Protein AF-A0A364LHJ1-F1 (afdb_monomer_lite)

pLDDT: mean 81.21, std 16.7, range [29.69, 98.19]

Foldseek 3Di:
DDDQDCQLVVVVVVQVVQLVFAEEEEEDPLLCCLQFPDDPCLLVLLLVVVCVLPDDPPPPDDDPDDVVNVVVVVVPDDPQWDQDPPPRDTDGNPVSSSVVSNVLCVVQVVLSVLSCLQRQEHLADDPDRLSQLVCCSGHLNYAYEYAGQHCVNVVRRDRHHYQHQQYHDYSVLNVVSVVCSSVSSVDDPCVPRPVRGHDDAADDPVPRCPDPSLVVVLVCLVPDAGQEYEYEADQLCDPDLPDHRVVSVLVSVLVSVVVHQHAYEYHELCRVNSVSSSCVSPVDHNYHYRNASSVLSSLLLVVLVVPDPDPDPDQDPVSSVSSSVSSVVCVVVVVNCSVVCPVVVVVVVPPPPD

Structure (mmCIF, N/CA/C/O backbone):
data_AF-A0A364LHJ1-F1
#
_entry.id   AF-A0A364LHJ1-F1
#
loop_
_atom_site.group_PDB
_atom_site.id
_atom_site.type_symbol
_atom_site.label_atom_id
_atom_site.label_alt_id
_atom_site.label_comp_id
_atom_site.label_asym_id
_atom_site.label_entity_id
_atom_site.label_seq_id
_atom_site.pdbx_PDB_ins_code
_atom_site.Cartn_x
_atom_site.Cartn_y
_atom_site.Cartn_z
_atom_site.occupancy
_atom_site.B_iso_or_equiv
_atom_site.auth_seq_id
_atom_site.auth_comp_id
_atom_site.auth_asym_id
_atom_site.auth_atom_id
_atom_site.pdbx_PDB_model_num
ATOM 1 N N . MET A 1 1 ? 2.253 29.138 19.121 1.00 29.69 1 MET A N 1
ATOM 2 C CA . MET A 1 1 ? 1.115 28.440 19.758 1.00 29.69 1 MET A CA 1
ATOM 3 C C . MET A 1 1 ? 0.602 27.429 18.737 1.00 29.69 1 MET A C 1
ATOM 5 O O . MET A 1 1 ? -0.047 27.832 17.780 1.00 29.69 1 MET A O 1
ATOM 9 N N . PHE A 1 2 ? 1.031 26.167 18.821 1.00 32.25 2 PHE A N 1
ATOM 10 C CA . PHE A 1 2 ? 0.670 25.143 17.834 1.00 32.25 2 PHE A CA 1
ATOM 11 C C . PHE A 1 2 ? -0.787 24.725 18.064 1.00 32.25 2 PHE A C 1
ATOM 13 O O . PHE A 1 2 ? -1.145 24.317 19.166 1.00 32.25 2 PHE A O 1
ATOM 20 N N . LYS A 1 3 ? -1.647 24.883 17.051 1.00 37.28 3 LYS A N 1
ATOM 21 C CA . LYS A 1 3 ? -2.983 24.278 17.059 1.00 37.28 3 LYS A CA 1
ATOM 22 C C . LYS A 1 3 ? -2.779 22.767 16.972 1.00 37.28 3 LYS A C 1
ATOM 24 O O . LYS A 1 3 ? -2.449 22.272 15.901 1.00 37.28 3 LYS A O 1
ATOM 29 N N . CYS A 1 4 ? -2.955 22.057 18.083 1.00 46.56 4 CYS A N 1
ATOM 30 C CA . CYS A 1 4 ? -2.969 20.598 18.081 1.00 46.56 4 CYS A CA 1
ATOM 31 C C . CYS A 1 4 ? -4.030 20.115 17.084 1.00 46.56 4 CYS A C 1
ATOM 33 O O . CYS A 1 4 ? -5.199 20.492 17.212 1.00 46.56 4 CYS A O 1
ATOM 35 N N . SER A 1 5 ? -3.656 19.284 16.108 1.00 60.31 5 SER A N 1
ATOM 36 C CA . SER A 1 5 ? -4.672 18.578 15.327 1.00 60.31 5 SER A CA 1
ATOM 37 C C . SER A 1 5 ? -5.366 17.575 16.256 1.00 60.31 5 SER A C 1
ATOM 39 O O . SER A 1 5 ? -4.725 16.768 16.930 1.00 60.31 5 SER A O 1
ATOM 41 N N . LEU A 1 6 ? -6.691 17.674 16.379 1.00 76.38 6 LEU A N 1
ATOM 42 C CA . LEU A 1 6 ? -7.472 16.744 17.203 1.00 76.38 6 LEU A CA 1
ATOM 43 C C . LEU A 1 6 ? -7.593 15.369 16.529 1.00 76.38 6 LEU A C 1
ATOM 45 O O . LEU A 1 6 ? -7.852 14.376 17.206 1.00 76.38 6 LEU A O 1
ATOM 49 N N . ASP A 1 7 ? -7.368 15.294 15.217 1.00 81.69 7 ASP A N 1
ATOM 50 C CA . ASP A 1 7 ? -7.593 14.092 14.414 1.00 81.69 7 ASP A CA 1
ATOM 51 C C . ASP A 1 7 ? -6.672 12.916 14.766 1.00 81.69 7 ASP A C 1
ATOM 53 O O . ASP A 1 7 ? -7.204 11.823 14.949 1.00 81.69 7 ASP A O 1
ATOM 57 N N . PRO A 1 8 ? -5.351 13.079 14.978 1.00 79.81 8 PRO A N 1
ATOM 58 C CA . PRO A 1 8 ? -4.489 11.999 15.459 1.00 79.81 8 PRO A CA 1
ATOM 59 C C . PRO A 1 8 ? -4.906 11.478 16.838 1.00 79.81 8 PRO A C 1
ATOM 61 O O . PRO A 1 8 ? -4.889 10.275 17.079 1.00 79.81 8 PRO A O 1
ATOM 64 N N . VAL A 1 9 ? -5.333 12.352 17.754 1.00 84.00 9 VAL A N 1
ATOM 65 C CA . VAL A 1 9 ? -5.802 11.931 19.088 1.00 84.00 9 VAL A CA 1
ATOM 66 C C . VAL A 1 9 ? -7.139 11.196 18.993 1.00 84.00 9 VAL A C 1
ATOM 68 O O . VAL A 1 9 ? -7.340 10.169 19.648 1.00 84.00 9 VAL A O 1
ATOM 71 N N . ASN A 1 10 ? -8.056 11.700 18.168 1.00 87.19 10 ASN A N 1
ATOM 72 C CA . ASN A 1 10 ? -9.332 11.050 17.893 1.00 87.19 10 ASN A CA 1
ATOM 73 C C . ASN A 1 10 ? -9.115 9.687 17.230 1.00 87.19 10 ASN A C 1
ATOM 75 O O . ASN A 1 10 ? -9.760 8.713 17.620 1.00 87.19 10 ASN A O 1
ATOM 79 N N . LEU A 1 11 ? -8.170 9.599 16.292 1.00 86.81 11 LEU A N 1
ATOM 80 C CA . LEU A 1 11 ? -7.773 8.351 15.661 1.00 86.81 11 LEU A CA 1
ATOM 81 C C . LEU A 1 11 ? -7.182 7.381 16.682 1.00 86.81 11 LEU A C 1
ATOM 83 O O . LEU A 1 11 ? -7.565 6.219 16.695 1.00 86.81 11 LEU A O 1
ATOM 87 N N . LEU A 1 12 ? -6.313 7.836 17.584 1.00 85.75 12 LEU A N 1
ATOM 88 C CA . LEU A 1 12 ? -5.721 6.986 18.618 1.00 85.75 12 LEU A CA 1
ATOM 89 C C . LEU A 1 12 ? -6.782 6.360 19.527 1.00 85.75 12 LEU A C 1
ATOM 91 O O . LEU A 1 12 ? -6.779 5.148 19.751 1.00 85.75 12 LEU A O 1
ATOM 95 N N . LYS A 1 13 ? -7.751 7.161 19.984 1.00 84.69 13 LYS A N 1
ATOM 96 C CA . LYS A 1 13 ? -8.920 6.655 20.722 1.00 84.69 13 LYS A CA 1
ATOM 97 C C . LYS A 1 13 ? -9.724 5.666 19.879 1.00 84.69 13 LYS A C 1
ATOM 99 O O . LYS A 1 13 ? -10.154 4.633 20.391 1.00 84.69 13 LYS A O 1
ATOM 104 N N . LYS A 1 14 ? -9.892 5.953 18.585 1.00 88.25 14 LYS A N 1
ATOM 105 C CA . LYS A 1 14 ? -10.631 5.089 17.665 1.00 88.25 14 LYS A CA 1
ATOM 106 C C . LYS A 1 14 ? -9.918 3.762 17.404 1.00 88.25 14 LYS A C 1
ATOM 108 O O . LYS A 1 14 ? -10.582 2.737 17.407 1.00 88.25 14 LYS A O 1
ATOM 113 N N . ILE A 1 15 ? -8.594 3.733 17.265 1.00 85.75 15 ILE A N 1
ATOM 114 C CA . ILE A 1 15 ? -7.803 2.501 17.114 1.00 85.75 15 ILE A CA 1
ATOM 115 C C . ILE A 1 15 ? -7.953 1.600 18.346 1.00 85.75 15 ILE A C 1
ATOM 117 O O . ILE A 1 15 ? -8.123 0.393 18.192 1.00 85.75 15 ILE A O 1
ATOM 121 N N . ILE A 1 16 ? -7.985 2.171 19.556 1.00 84.31 16 ILE A N 1
ATOM 122 C CA . ILE A 1 16 ? -8.257 1.423 20.799 1.00 84.31 16 ILE A CA 1
ATOM 123 C C . ILE A 1 16 ? -9.683 0.846 20.817 1.00 84.31 16 ILE A C 1
ATOM 125 O O . ILE A 1 16 ? -9.923 -0.219 21.383 1.00 84.31 16 ILE A O 1
ATOM 129 N N . GLU A 1 17 ? -10.654 1.536 20.221 1.00 86.62 17 GLU A N 1
ATOM 130 C CA . GLU A 1 17 ? -12.009 1.005 20.058 1.00 86.62 17 GLU A CA 1
ATOM 131 C C . GLU A 1 17 ? -12.036 -0.123 19.014 1.00 86.62 17 GLU A C 1
ATOM 133 O O . GLU A 1 17 ? -12.540 -1.210 19.297 1.00 86.62 17 GLU A O 1
ATOM 138 N N . ILE A 1 18 ? -11.463 0.116 17.827 1.00 87.38 18 ILE A N 1
ATOM 139 C CA . ILE A 1 18 ? -11.381 -0.836 16.710 1.00 87.38 18 ILE A CA 1
ATOM 140 C C . ILE A 1 18 ? -10.698 -2.127 17.159 1.00 87.38 18 ILE A C 1
ATOM 142 O O . ILE A 1 18 ? -11.175 -3.208 16.819 1.00 87.38 18 ILE A O 1
ATOM 146 N N . SER A 1 19 ? -9.630 -2.036 17.956 1.00 87.25 19 SER A N 1
ATOM 147 C CA . SER A 1 19 ? -8.855 -3.193 18.417 1.00 87.25 19 SER A CA 1
ATOM 148 C C . SER A 1 19 ? -9.665 -4.186 19.251 1.00 87.25 19 SER A C 1
ATOM 150 O O . SER A 1 19 ? -9.239 -5.326 19.406 1.00 87.25 19 SER A O 1
ATOM 152 N N . ARG A 1 20 ? -10.847 -3.804 19.752 1.00 89.62 20 ARG A N 1
ATOM 153 C CA . ARG A 1 20 ? -11.754 -4.694 20.495 1.00 89.62 20 ARG A CA 1
ATOM 154 C C . ARG A 1 20 ? -12.671 -5.502 19.584 1.00 89.62 20 ARG A C 1
ATOM 156 O O . ARG A 1 20 ? -13.177 -6.541 20.000 1.00 89.62 20 ARG A O 1
ATOM 163 N N . PHE A 1 21 ? -12.884 -5.061 18.348 1.00 93.88 21 PHE A N 1
ATOM 164 C CA . PHE A 1 21 ? -13.853 -5.655 17.436 1.00 93.88 21 PHE A CA 1
ATOM 165 C C . PHE A 1 21 ? -13.177 -6.325 16.246 1.00 93.88 21 PHE A C 1
ATOM 167 O O . PHE A 1 21 ? -12.156 -5.865 15.737 1.00 93.88 21 PHE A O 1
ATOM 174 N N . LYS A 1 22 ? -13.808 -7.391 15.754 1.00 96.00 22 LYS A N 1
ATOM 175 C CA . LYS A 1 22 ? -13.422 -8.028 14.500 1.00 96.00 22 LYS A CA 1
ATOM 176 C C . LYS A 1 22 ? -13.555 -7.030 13.349 1.00 96.00 22 LYS A C 1
ATOM 178 O O . LYS A 1 22 ? -14.661 -6.567 13.050 1.00 96.00 22 LYS A O 1
ATOM 183 N N . SER A 1 23 ? -12.425 -6.716 12.726 1.00 97.19 23 SER A N 1
ATOM 184 C CA . SER A 1 23 ? -12.319 -5.697 11.681 1.00 97.19 23 SER A CA 1
ATOM 185 C C . SER A 1 23 ? -11.584 -6.251 10.459 1.00 97.19 23 SER A C 1
ATOM 187 O O . SER A 1 23 ? -10.799 -7.194 10.575 1.00 97.19 23 SER A O 1
ATOM 189 N N . LEU A 1 24 ? -11.859 -5.684 9.289 1.00 98.19 24 LEU A N 1
ATOM 190 C CA . LEU A 1 24 ? -11.074 -5.915 8.079 1.00 98.19 24 LEU A CA 1
ATOM 191 C C . LEU A 1 24 ? -10.167 -4.707 7.873 1.00 98.19 24 LEU A C 1
ATOM 193 O O . LEU A 1 24 ? -10.667 -3.587 7.813 1.00 98.19 24 LEU A O 1
ATOM 197 N N . PHE A 1 25 ? -8.863 -4.923 7.764 1.00 98.12 25 PHE A N 1
ATOM 198 C CA . PHE A 1 25 ? -7.899 -3.878 7.437 1.00 98.12 25 PHE A CA 1
ATOM 199 C C . PHE A 1 25 ? -7.492 -4.010 5.974 1.00 98.12 25 PHE A C 1
ATOM 201 O O . PHE A 1 25 ? -7.171 -5.107 5.534 1.00 98.12 25 PHE A O 1
ATOM 208 N N . ILE A 1 26 ? -7.500 -2.909 5.231 1.00 98.12 26 ILE A N 1
ATOM 209 C CA . ILE A 1 26 ? -7.084 -2.837 3.830 1.00 98.12 26 ILE A CA 1
ATOM 210 C C . ILE A 1 26 ? -5.893 -1.888 3.767 1.00 98.12 26 ILE A C 1
ATOM 212 O O . ILE A 1 26 ? -6.025 -0.703 4.082 1.00 98.12 26 ILE A O 1
ATOM 216 N N . LEU A 1 27 ? -4.729 -2.428 3.419 1.00 97.31 27 LEU A N 1
ATOM 217 C CA . LEU A 1 27 ? -3.445 -1.737 3.481 1.00 97.31 27 LEU A CA 1
ATOM 218 C C . LEU A 1 27 ? -2.937 -1.441 2.072 1.00 97.31 27 LEU A C 1
ATOM 220 O O . LEU A 1 27 ? -2.735 -2.364 1.283 1.00 97.31 27 LEU A O 1
ATOM 224 N N . GLY A 1 28 ? -2.718 -0.159 1.784 1.00 94.50 28 GLY A N 1
ATOM 225 C CA . GLY A 1 28 ? -2.104 0.310 0.544 1.00 94.50 28 GLY A CA 1
ATOM 226 C C . GLY A 1 28 ? -0.722 0.917 0.762 1.00 94.50 28 GLY A C 1
ATOM 227 O O . GLY A 1 28 ? -0.165 0.877 1.865 1.00 94.50 28 GLY A O 1
ATOM 228 N N . ALA A 1 29 ? -0.173 1.510 -0.300 1.00 89.50 29 ALA A N 1
ATOM 229 C CA . ALA A 1 29 ? 1.211 1.982 -0.339 1.00 89.50 29 ALA A CA 1
ATOM 230 C C . ALA A 1 29 ? 1.541 3.013 0.754 1.00 89.50 29 ALA A C 1
ATOM 232 O O . ALA A 1 29 ? 2.670 3.056 1.243 1.00 89.50 29 ALA A O 1
ATOM 233 N N . GLY A 1 30 ? 0.555 3.802 1.199 1.00 88.94 30 GLY A N 1
ATOM 234 C CA . GLY A 1 30 ? 0.742 4.787 2.267 1.00 88.94 30 GLY A CA 1
ATOM 235 C C . GLY A 1 30 ? 1.129 4.175 3.620 1.00 88.94 30 GLY A C 1
ATOM 236 O O . GLY A 1 30 ? 1.687 4.874 4.463 1.00 88.94 30 GLY A O 1
ATOM 237 N N . VAL A 1 31 ? 0.903 2.871 3.827 1.00 93.06 31 VAL A N 1
ATOM 238 C CA . VAL A 1 31 ? 1.345 2.159 5.038 1.00 93.06 31 VAL A CA 1
ATOM 239 C C . VAL A 1 31 ? 2.868 2.044 5.093 1.00 93.06 31 VAL A C 1
ATOM 241 O O . VAL A 1 31 ? 3.449 2.172 6.166 1.00 93.06 31 VAL A O 1
ATOM 244 N N . SER A 1 32 ? 3.523 1.861 3.945 1.00 90.94 32 SER A N 1
ATOM 245 C CA . SER A 1 32 ? 4.971 1.629 3.837 1.00 90.94 32 SER A CA 1
ATOM 246 C C . SER A 1 32 ? 5.777 2.881 3.511 1.00 90.94 32 SER A C 1
ATOM 248 O O . SER A 1 32 ? 6.964 2.771 3.206 1.00 90.94 32 SER A O 1
ATOM 250 N N . TYR A 1 33 ? 5.169 4.068 3.580 1.00 87.25 33 TYR A N 1
ATOM 251 C CA . TYR A 1 33 ? 5.752 5.310 3.064 1.00 87.25 33 TYR A CA 1
ATOM 252 C C . TYR A 1 33 ? 7.161 5.624 3.607 1.00 87.25 33 TYR A C 1
ATOM 254 O O . TYR A 1 33 ? 8.003 6.146 2.877 1.00 87.25 33 TYR A O 1
ATOM 262 N N . SER A 1 34 ? 7.449 5.262 4.865 1.00 86.31 34 SER A N 1
ATOM 263 C CA . SER A 1 34 ? 8.777 5.433 5.486 1.00 86.31 34 SER A CA 1
ATOM 264 C C . SER A 1 34 ? 9.891 4.633 4.801 1.00 86.31 34 SER A C 1
ATOM 266 O O . SER A 1 34 ? 11.060 4.994 4.910 1.00 86.31 34 SER A O 1
ATOM 268 N N . TYR A 1 35 ? 9.544 3.537 4.126 1.00 88.00 35 TYR A N 1
ATOM 269 C CA . TYR A 1 35 ? 10.490 2.593 3.527 1.00 88.00 35 TYR A CA 1
ATOM 270 C C . TYR A 1 35 ? 10.442 2.615 2.000 1.00 88.00 35 TYR A C 1
ATOM 272 O O . TYR A 1 35 ? 11.463 2.435 1.341 1.00 88.00 35 TYR A O 1
ATOM 280 N N . ILE A 1 36 ? 9.255 2.850 1.441 1.00 86.44 36 ILE A N 1
ATOM 281 C CA . ILE A 1 36 ? 8.994 2.896 0.007 1.00 86.44 36 ILE A CA 1
ATOM 282 C C . ILE A 1 36 ? 8.253 4.194 -0.272 1.00 86.44 36 ILE A C 1
ATOM 284 O O . ILE A 1 36 ? 7.075 4.340 0.052 1.00 86.44 36 ILE A O 1
ATOM 288 N N . LYS A 1 37 ? 8.952 5.150 -0.884 1.00 76.50 37 LYS A N 1
ATOM 289 C CA . LYS A 1 37 ? 8.332 6.409 -1.297 1.00 76.50 37 LYS A CA 1
ATOM 290 C C . LYS A 1 37 ? 7.317 6.137 -2.398 1.00 76.50 37 LYS A C 1
ATOM 292 O O . LYS A 1 37 ? 7.615 5.409 -3.344 1.00 76.50 37 LYS A O 1
ATOM 297 N N . SER A 1 38 ? 6.159 6.784 -2.314 1.00 70.62 38 SER A N 1
ATOM 298 C CA . SER A 1 38 ? 5.184 6.762 -3.401 1.00 70.62 38 SER A CA 1
ATOM 299 C C . SER A 1 38 ? 5.822 7.295 -4.686 1.00 70.62 38 SER A C 1
ATOM 301 O O . SER A 1 38 ? 6.319 8.422 -4.722 1.00 70.62 38 SER A O 1
ATOM 303 N N . ARG A 1 39 ? 5.808 6.475 -5.739 1.00 74.06 39 ARG A N 1
ATOM 304 C CA . ARG A 1 39 ? 6.239 6.840 -7.092 1.00 74.06 39 ARG A CA 1
ATOM 305 C C . ARG A 1 39 ? 5.005 6.929 -7.971 1.00 74.06 39 ARG A C 1
ATOM 307 O O . ARG A 1 39 ? 4.290 5.938 -8.105 1.00 74.06 39 ARG A O 1
ATOM 314 N N . TYR A 1 40 ? 4.765 8.110 -8.532 1.00 68.31 40 TYR A N 1
ATOM 315 C CA . TYR A 1 40 ? 3.602 8.385 -9.383 1.00 68.31 40 TYR A CA 1
ATOM 316 C C . TYR A 1 40 ? 3.950 8.413 -10.874 1.00 68.31 40 TYR A C 1
ATOM 318 O O . TYR A 1 40 ? 3.047 8.434 -11.703 1.00 68.31 40 TYR A O 1
ATOM 326 N N . ASP A 1 41 ? 5.242 8.388 -11.213 1.00 82.06 41 ASP A N 1
ATOM 327 C CA . ASP A 1 41 ? 5.724 8.523 -12.584 1.00 82.06 41 ASP A CA 1
ATOM 328 C C . ASP A 1 41 ? 6.667 7.377 -12.964 1.00 82.06 41 ASP A C 1
ATOM 330 O O . ASP A 1 41 ? 7.881 7.528 -13.102 1.00 82.06 41 ASP A O 1
ATOM 334 N N . LEU A 1 42 ? 6.071 6.192 -13.120 1.00 84.88 42 LEU A N 1
ATOM 335 C CA . LEU A 1 42 ? 6.784 4.989 -13.553 1.00 84.88 42 LEU A CA 1
ATOM 336 C C . LEU A 1 42 ? 7.451 5.160 -14.920 1.00 84.88 42 LEU A C 1
ATOM 338 O O . LEU A 1 42 ? 8.449 4.498 -15.192 1.00 84.88 42 LEU A O 1
ATOM 342 N N . MET A 1 43 ? 6.910 6.032 -15.776 1.00 86.38 43 MET A N 1
ATOM 343 C CA . MET A 1 43 ? 7.476 6.291 -17.095 1.00 86.38 43 MET A CA 1
ATOM 344 C C . MET A 1 43 ? 8.803 7.039 -16.972 1.00 86.38 43 MET A C 1
ATOM 346 O O . MET A 1 43 ? 9.790 6.632 -17.582 1.00 86.38 43 MET A O 1
ATOM 350 N N . ASN A 1 44 ? 8.863 8.086 -16.148 1.00 87.81 44 ASN A N 1
ATOM 351 C CA . ASN A 1 44 ? 10.117 8.789 -15.891 1.00 87.81 44 ASN A CA 1
ATOM 352 C C . ASN A 1 44 ? 11.121 7.926 -15.117 1.00 87.81 44 ASN A C 1
ATOM 354 O O . ASN A 1 44 ? 12.283 7.880 -15.517 1.00 87.81 44 ASN A O 1
ATOM 358 N N . ASP A 1 45 ? 10.687 7.157 -14.112 1.00 89.00 45 ASP A N 1
ATOM 359 C CA . ASP A 1 45 ? 11.572 6.202 -13.424 1.00 89.00 45 ASP A CA 1
ATOM 360 C C . ASP A 1 45 ? 12.169 5.174 -14.418 1.00 89.00 45 ASP A C 1
ATOM 362 O O . ASP A 1 45 ? 13.352 4.831 -14.347 1.00 89.00 45 ASP A O 1
ATOM 366 N N . ALA A 1 46 ? 11.370 4.694 -15.380 1.00 89.25 46 ALA A N 1
ATOM 367 C CA . ALA A 1 46 ? 11.827 3.783 -16.425 1.00 89.25 46 ALA A CA 1
ATOM 368 C C . ALA A 1 46 ? 12.819 4.449 -17.388 1.00 89.25 46 ALA A C 1
ATOM 370 O O . ALA A 1 46 ? 13.848 3.857 -17.711 1.00 89.25 46 ALA A O 1
ATOM 371 N N . LYS A 1 47 ? 12.553 5.687 -17.815 1.00 85.56 47 LYS A N 1
ATOM 372 C CA . LYS A 1 47 ? 13.471 6.469 -18.657 1.00 85.56 47 LYS A CA 1
ATOM 373 C C . LYS A 1 47 ? 14.818 6.686 -17.970 1.00 85.56 47 LYS A C 1
ATOM 375 O O . LYS A 1 47 ? 15.850 6.427 -18.583 1.00 85.56 47 LYS A O 1
ATOM 380 N N . GLU A 1 48 ? 14.814 7.105 -16.705 1.00 85.56 48 GLU A N 1
ATOM 381 C CA . GLU A 1 48 ? 16.034 7.271 -15.903 1.00 85.56 48 GLU A CA 1
ATOM 382 C C . GLU A 1 48 ? 16.835 5.971 -15.813 1.00 85.56 48 GLU A C 1
ATOM 384 O O . GLU A 1 48 ? 18.066 5.983 -15.852 1.00 85.56 48 GLU A O 1
ATOM 389 N N . GLU A 1 49 ? 16.150 4.835 -15.701 1.00 86.19 49 GLU A N 1
ATOM 390 C CA . GLU A 1 49 ? 16.812 3.541 -15.625 1.00 86.19 49 GLU A CA 1
ATOM 391 C C . GLU A 1 49 ? 17.361 3.069 -16.972 1.00 86.19 49 GLU A C 1
ATOM 393 O O . GLU A 1 49 ? 18.479 2.560 -17.029 1.00 86.19 49 GLU A O 1
ATOM 398 N N . LEU A 1 50 ? 16.633 3.285 -18.070 1.00 82.62 50 LEU A N 1
ATOM 399 C CA . LEU A 1 50 ? 17.138 3.003 -19.414 1.00 82.62 50 LEU A CA 1
ATOM 400 C C . LEU A 1 50 ? 18.386 3.819 -19.723 1.00 82.62 50 LEU A C 1
ATOM 402 O O . LEU A 1 50 ? 19.332 3.276 -20.287 1.00 82.62 50 LEU A O 1
ATOM 406 N N . VAL A 1 51 ? 18.432 5.084 -19.299 1.00 77.00 51 VAL A N 1
ATOM 407 C CA . VAL A 1 51 ? 19.644 5.900 -19.420 1.00 77.00 51 VAL A CA 1
ATOM 408 C C . VAL A 1 51 ? 20.815 5.235 -18.701 1.00 77.00 51 VAL A C 1
ATOM 410 O O . VAL A 1 51 ? 21.906 5.265 -19.247 1.00 77.00 51 VAL A O 1
ATOM 413 N N . LYS A 1 52 ? 20.628 4.556 -17.560 1.00 76.38 52 LYS A N 1
ATOM 414 C CA . LYS A 1 52 ? 21.708 3.824 -16.858 1.00 76.38 52 LYS A CA 1
ATOM 415 C C . LYS A 1 52 ? 22.132 2.542 -17.570 1.00 76.38 52 LYS A C 1
ATOM 417 O O . LYS A 1 52 ? 23.301 2.191 -17.538 1.00 76.38 52 LYS A O 1
ATOM 422 N N . ILE A 1 53 ? 21.189 1.837 -18.193 1.00 74.25 53 ILE A N 1
ATOM 423 C CA . ILE A 1 53 ? 21.473 0.598 -18.934 1.00 74.25 53 ILE A CA 1
ATOM 424 C C . ILE A 1 53 ? 22.221 0.909 -20.236 1.00 74.25 53 ILE A C 1
ATOM 426 O O . ILE A 1 53 ? 23.136 0.180 -20.608 1.00 74.25 53 ILE A O 1
ATOM 430 N N . TYR A 1 54 ? 21.841 1.997 -20.911 1.00 64.19 54 TYR A N 1
ATOM 431 C CA . TYR A 1 54 ? 22.441 2.436 -22.172 1.00 64.19 54 TYR A CA 1
ATOM 432 C C . TYR A 1 54 ? 23.600 3.420 -22.014 1.00 64.19 54 TYR A C 1
ATOM 434 O O . TYR A 1 54 ? 24.324 3.656 -22.982 1.00 64.19 54 TYR A O 1
ATOM 442 N N . SER A 1 55 ? 23.812 3.988 -20.825 1.00 51.81 55 SER A N 1
ATOM 443 C CA . SER A 1 55 ? 25.056 4.695 -20.549 1.00 51.81 55 SER A CA 1
ATOM 444 C C . SER A 1 55 ? 26.146 3.650 -20.395 1.00 51.81 55 SER A C 1
ATOM 446 O O . SER A 1 55 ? 26.301 2.998 -19.366 1.00 51.81 55 SER A O 1
ATOM 448 N N . TYR A 1 56 ? 26.949 3.510 -21.449 1.00 45.88 56 TYR A N 1
ATOM 449 C CA . TYR A 1 56 ? 28.332 3.120 -21.233 1.00 45.88 56 TYR A CA 1
ATOM 450 C C . TYR A 1 56 ? 28.878 4.027 -20.129 1.00 45.88 56 TYR A C 1
ATOM 452 O O . TYR A 1 56 ? 28.610 5.235 -20.181 1.00 45.88 56 TYR A O 1
ATOM 460 N N . PRO A 1 57 ? 29.609 3.499 -19.132 1.00 38.16 57 PRO A N 1
ATOM 461 C CA . PRO A 1 57 ? 30.355 4.372 -18.257 1.00 38.16 57 PRO A CA 1
ATOM 462 C C . PRO A 1 57 ? 31.285 5.170 -19.170 1.00 38.16 57 PRO A C 1
ATOM 464 O O . PRO A 1 57 ? 32.275 4.651 -19.681 1.00 38.16 57 PRO A O 1
ATOM 467 N N . LEU A 1 58 ? 30.947 6.437 -19.402 1.00 39.41 58 LEU A N 1
ATOM 468 C CA . LEU A 1 58 ? 31.973 7.444 -19.561 1.00 39.41 58 LEU A CA 1
ATOM 469 C C . LEU A 1 58 ? 32.708 7.351 -18.233 1.00 39.41 58 LEU A C 1
ATOM 471 O O . LEU A 1 58 ? 32.180 7.767 -17.204 1.00 39.41 58 LEU A O 1
ATOM 475 N N . VAL A 1 59 ? 33.819 6.616 -18.224 1.00 34.25 59 VAL A N 1
ATOM 476 C CA . VAL A 1 59 ? 34.707 6.554 -17.072 1.00 34.25 59 VAL A CA 1
ATOM 477 C C . VAL A 1 59 ? 34.990 8.010 -16.732 1.00 34.25 59 VAL A C 1
ATOM 479 O O . VAL A 1 59 ? 35.571 8.727 -17.545 1.00 34.25 59 VAL A O 1
ATOM 482 N N . ASN A 1 60 ? 34.435 8.463 -15.606 1.00 36.00 60 ASN A N 1
ATOM 483 C CA . ASN A 1 60 ? 34.612 9.824 -15.133 1.00 36.00 60 ASN A CA 1
ATOM 484 C C . ASN A 1 60 ? 36.113 10.101 -15.043 1.00 36.00 60 ASN A C 1
ATOM 486 O O . ASN A 1 60 ? 36.848 9.279 -14.501 1.00 36.00 60 ASN A O 1
ATOM 490 N N . ASP A 1 61 ? 36.499 11.260 -15.570 1.00 40.22 61 ASP A N 1
ATOM 491 C CA . ASP A 1 61 ? 37.679 12.023 -15.182 1.00 40.22 61 ASP A CA 1
ATOM 492 C C . ASP A 1 61 ? 38.995 11.229 -15.118 1.00 40.22 61 ASP A C 1
ATOM 494 O O . ASP A 1 61 ? 39.410 10.867 -14.026 1.00 40.22 61 ASP A O 1
ATOM 498 N N . GLU A 1 62 ? 39.645 10.978 -16.272 1.00 37.47 62 GLU A N 1
ATOM 499 C CA . GLU A 1 62 ? 41.129 10.975 -16.431 1.00 37.47 62 GLU A CA 1
ATOM 500 C C . GLU A 1 62 ? 41.669 10.482 -17.796 1.00 37.47 62 GLU A C 1
ATOM 502 O O . GLU A 1 62 ? 42.818 10.056 -17.884 1.00 37.47 62 GLU A O 1
ATOM 507 N N . TYR A 1 63 ? 40.921 10.561 -18.902 1.00 39.06 63 TYR A N 1
ATOM 508 C CA . TYR A 1 63 ? 41.515 10.282 -20.218 1.00 39.06 63 TYR A CA 1
ATOM 509 C C . TYR A 1 63 ? 41.173 11.358 -21.248 1.00 39.06 63 TYR A C 1
ATOM 511 O O . TYR A 1 63 ? 40.004 11.641 -21.520 1.00 39.06 63 TYR A O 1
ATOM 519 N N . ASP A 1 64 ? 42.223 11.948 -21.829 1.00 45.91 64 ASP A N 1
ATOM 520 C CA . ASP A 1 64 ? 42.175 12.654 -23.110 1.00 45.91 64 ASP A CA 1
ATOM 521 C C . ASP A 1 64 ? 41.719 11.647 -24.175 1.00 45.91 64 ASP A C 1
ATOM 523 O O . ASP A 1 64 ? 42.526 10.969 -24.812 1.00 45.91 64 ASP A O 1
ATOM 527 N N . ASN A 1 65 ? 40.403 11.492 -24.321 1.00 45.59 65 ASN A N 1
ATOM 528 C CA . ASN A 1 65 ? 39.831 10.581 -25.302 1.00 45.59 65 ASN A CA 1
ATOM 529 C C . ASN A 1 65 ? 40.225 11.045 -26.707 1.00 45.59 65 ASN A C 1
ATOM 531 O O . ASN A 1 65 ? 39.900 12.161 -27.134 1.00 45.59 65 ASN A O 1
ATOM 535 N N . THR A 1 66 ? 40.902 10.161 -27.432 1.00 57.69 66 THR A N 1
ATOM 536 C CA . THR A 1 66 ? 41.293 10.379 -28.828 1.00 57.69 66 THR A CA 1
ATOM 537 C C . THR A 1 66 ? 40.051 10.514 -29.725 1.00 57.69 66 THR A C 1
ATOM 539 O O . THR A 1 66 ? 38.970 10.017 -29.397 1.00 57.69 66 THR A O 1
ATOM 542 N N . GLU A 1 67 ? 40.162 11.179 -30.883 1.00 50.78 67 GLU A N 1
ATOM 543 C CA . GLU A 1 67 ? 39.042 11.278 -31.844 1.00 50.78 67 GLU A CA 1
ATOM 544 C C . GLU A 1 67 ? 38.515 9.893 -32.274 1.00 50.78 67 GLU A C 1
ATOM 546 O O . GLU A 1 67 ? 37.315 9.719 -32.475 1.00 50.78 67 GLU A O 1
ATOM 551 N N . GLU A 1 68 ? 39.370 8.867 -32.305 1.00 46.91 68 GLU A N 1
ATOM 552 C CA . GLU A 1 68 ? 38.965 7.483 -32.578 1.00 46.91 68 GLU A CA 1
ATOM 553 C C . GLU A 1 68 ? 38.056 6.882 -31.489 1.00 46.91 68 GLU A C 1
ATOM 555 O O . GLU A 1 68 ? 37.150 6.113 -31.814 1.00 46.91 68 GLU A O 1
ATOM 560 N N . GLU A 1 69 ? 38.212 7.252 -30.213 1.00 48.00 69 GLU A N 1
ATOM 561 C CA . GLU A 1 69 ? 37.327 6.802 -29.124 1.00 48.00 69 GLU A CA 1
ATOM 562 C C . GLU A 1 69 ? 35.965 7.495 -29.150 1.00 48.00 69 GLU A C 1
ATOM 564 O O . GLU A 1 69 ? 34.937 6.850 -28.923 1.00 48.00 69 GLU A O 1
ATOM 569 N N . LYS A 1 70 ? 35.927 8.779 -29.523 1.00 47.34 70 LYS A N 1
ATOM 570 C CA . LYS A 1 70 ? 34.666 9.494 -29.783 1.00 47.34 70 LYS A CA 1
ATOM 571 C C . LYS A 1 70 ? 33.910 8.883 -30.966 1.00 47.34 70 LYS A C 1
ATOM 573 O O . LYS A 1 70 ? 32.690 8.729 -30.902 1.00 47.34 70 LYS A O 1
ATOM 578 N N . ILE A 1 71 ? 34.631 8.460 -32.007 1.00 47.34 71 ILE A N 1
ATOM 579 C CA . ILE A 1 71 ? 34.075 7.724 -33.152 1.00 47.34 71 ILE A CA 1
ATOM 580 C C . ILE A 1 71 ? 33.596 6.324 -32.726 1.00 47.34 71 ILE A C 1
ATOM 582 O O . ILE A 1 71 ? 32.548 5.856 -33.166 1.00 47.34 71 ILE A O 1
ATOM 586 N N . ARG A 1 72 ? 34.287 5.652 -31.801 1.00 40.03 72 ARG A N 1
ATOM 587 C CA . ARG A 1 72 ? 33.843 4.360 -31.251 1.00 40.03 72 ARG A CA 1
ATOM 588 C C . ARG A 1 72 ? 32.532 4.468 -30.466 1.00 40.03 72 ARG A C 1
ATOM 590 O O . ARG A 1 72 ? 31.681 3.589 -30.592 1.00 40.03 72 ARG A O 1
ATOM 597 N N . LEU A 1 73 ? 32.335 5.566 -29.736 1.00 45.97 73 LEU A N 1
ATOM 598 C CA . LEU A 1 73 ? 31.065 5.914 -29.085 1.00 45.97 73 LEU A CA 1
ATOM 599 C C . LEU A 1 73 ? 29.970 6.313 -30.102 1.00 45.97 73 LEU A C 1
ATOM 601 O O . LEU A 1 73 ? 28.791 6.070 -29.852 1.00 45.97 73 LEU A O 1
ATOM 605 N N . GLN A 1 74 ? 30.340 6.843 -31.278 1.00 42.09 74 GLN A N 1
ATOM 606 C CA . GLN A 1 74 ? 29.433 7.051 -32.425 1.00 42.09 74 GLN A CA 1
ATOM 607 C C . GLN A 1 74 ? 28.966 5.737 -33.086 1.00 42.09 74 GLN A C 1
ATOM 609 O O . GLN A 1 74 ? 27.860 5.692 -33.627 1.00 42.09 74 GLN A O 1
ATOM 614 N N . ILE A 1 75 ? 29.760 4.661 -33.046 1.00 41.66 75 ILE A N 1
ATOM 615 C CA . ILE A 1 75 ? 29.481 3.412 -33.786 1.00 41.66 75 ILE A CA 1
ATOM 616 C C . ILE A 1 75 ? 28.326 2.585 -33.176 1.00 41.66 75 ILE A C 1
ATOM 618 O O . ILE A 1 75 ? 27.771 1.726 -33.860 1.00 41.66 75 ILE A O 1
ATOM 622 N N . ILE A 1 76 ? 27.857 2.889 -31.957 1.00 41.53 76 ILE A N 1
ATOM 623 C CA . ILE A 1 76 ? 26.712 2.199 -31.322 1.00 41.53 76 ILE A CA 1
ATOM 624 C C . ILE A 1 76 ? 25.473 3.127 -31.198 1.00 41.53 76 ILE A C 1
ATOM 626 O O . ILE A 1 76 ? 24.773 3.152 -30.194 1.00 41.53 76 ILE A O 1
ATOM 630 N N . GLY A 1 77 ? 25.164 3.905 -32.246 1.00 43.50 77 GLY A N 1
ATOM 631 C CA . GLY A 1 77 ? 23.769 4.078 -32.704 1.00 43.50 77 GLY A CA 1
ATOM 632 C C . GLY A 1 77 ? 22.852 5.161 -32.101 1.00 43.50 77 GLY A C 1
ATOM 633 O O . GLY A 1 77 ? 21.632 5.044 -32.227 1.00 43.50 77 GLY A O 1
ATOM 634 N N . SER A 1 78 ? 23.351 6.232 -31.488 1.00 54.16 78 SER A N 1
ATOM 635 C CA . SER A 1 78 ? 22.467 7.242 -30.879 1.00 54.16 78 SER A CA 1
ATOM 636 C C . SER A 1 78 ? 21.913 8.270 -31.899 1.00 54.16 78 SER A C 1
ATOM 638 O O . SER A 1 78 ? 22.598 9.215 -32.294 1.00 54.16 78 SER A O 1
ATOM 640 N N . LYS A 1 79 ? 20.629 8.147 -32.281 1.00 51.66 79 LYS A N 1
ATOM 641 C CA . LYS A 1 79 ? 19.868 9.115 -33.124 1.00 51.66 79 LYS A CA 1
ATOM 642 C C . LYS A 1 79 ? 19.658 10.505 -32.486 1.00 51.66 79 LYS A C 1
ATOM 644 O O . LYS A 1 79 ? 19.035 11.381 -33.086 1.00 51.66 79 LYS A O 1
ATOM 649 N N . PHE A 1 80 ? 20.125 10.693 -31.260 1.00 57.22 80 PHE A N 1
ATOM 650 C CA . PHE A 1 80 ? 19.911 11.872 -30.422 1.00 57.22 80 PHE A CA 1
ATOM 651 C C . PHE A 1 80 ? 21.223 12.583 -30.071 1.00 57.22 80 PHE A C 1
ATOM 653 O O . PHE A 1 80 ? 21.207 13.531 -29.299 1.00 57.22 80 PHE A O 1
ATOM 660 N N . ILE A 1 81 ? 22.351 12.182 -30.660 1.00 60.19 81 ILE A N 1
ATOM 661 C CA . ILE A 1 81 ? 23.583 12.977 -30.644 1.00 60.19 81 ILE A CA 1
ATOM 662 C C . ILE A 1 81 ? 23.622 13.788 -31.940 1.00 60.19 81 ILE A C 1
ATOM 664 O O . ILE A 1 81 ? 23.516 13.233 -33.033 1.00 60.19 81 ILE A O 1
ATOM 668 N N . LYS A 1 82 ? 23.754 15.108 -31.816 1.00 63.00 82 LYS A N 1
ATOM 669 C CA . LYS A 1 82 ? 23.909 16.041 -32.938 1.00 63.00 82 LYS A CA 1
ATOM 670 C C . LYS A 1 82 ? 25.250 16.756 -32.828 1.00 63.00 82 LYS A C 1
ATOM 672 O O . LYS A 1 82 ? 25.765 16.938 -31.730 1.00 63.00 82 LYS A O 1
ATOM 677 N N . ASN A 1 83 ? 25.785 17.208 -33.957 1.00 60.97 83 ASN A N 1
ATOM 678 C CA . ASN A 1 83 ? 26.875 18.180 -33.947 1.00 60.97 83 ASN A CA 1
ATOM 679 C C . ASN A 1 83 ? 26.296 19.573 -33.697 1.00 60.97 83 ASN A C 1
ATOM 681 O O . A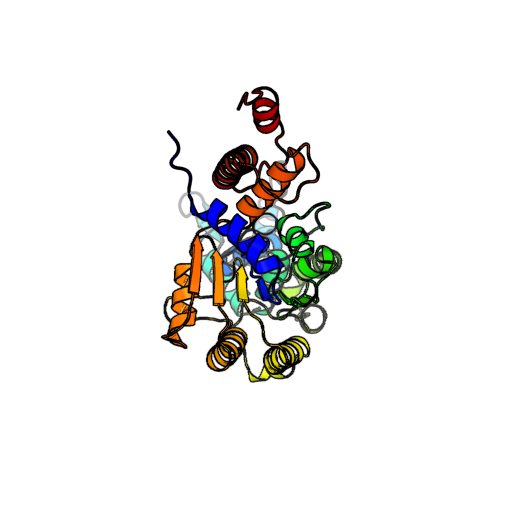SN A 1 83 ? 25.325 19.966 -34.347 1.00 60.97 83 ASN A O 1
ATOM 685 N N . ASN A 1 84 ? 26.907 20.319 -32.785 1.00 59.75 84 ASN A N 1
ATOM 686 C CA . ASN A 1 84 ? 26.697 21.745 -32.656 1.00 59.75 84 ASN A CA 1
ATOM 687 C C . ASN A 1 84 ? 27.241 22.414 -33.929 1.00 59.75 84 ASN A C 1
ATOM 689 O O . ASN A 1 84 ? 28.427 22.261 -34.231 1.00 59.75 84 ASN A O 1
ATOM 693 N N . PRO A 1 85 ? 26.405 23.126 -34.699 1.00 62.72 85 PRO A N 1
ATOM 694 C CA . PRO A 1 85 ? 26.840 23.760 -35.938 1.00 62.72 85 PRO A CA 1
ATOM 695 C C . PRO A 1 85 ? 27.877 24.875 -35.730 1.00 62.72 85 PRO A C 1
ATOM 697 O O . PRO A 1 85 ? 28.571 25.216 -36.682 1.00 62.72 85 PRO A O 1
ATOM 700 N N . GLU A 1 86 ? 27.996 25.436 -34.523 1.00 67.88 86 GLU A N 1
ATOM 701 C CA . GLU A 1 86 ? 28.888 26.572 -34.249 1.00 67.88 86 GLU A CA 1
ATOM 702 C C . GLU A 1 86 ? 30.324 26.158 -33.908 1.00 67.88 86 GLU A C 1
ATOM 704 O O . GLU A 1 86 ? 31.273 26.798 -34.355 1.00 67.88 86 GLU A O 1
ATOM 709 N N . ASP A 1 87 ? 30.498 25.094 -33.124 1.00 68.81 87 ASP A N 1
ATOM 710 C CA . ASP A 1 87 ? 31.813 24.661 -32.632 1.00 68.81 87 ASP A CA 1
ATOM 711 C C . ASP A 1 87 ? 32.122 23.183 -32.909 1.00 68.81 87 ASP A C 1
ATOM 713 O O . ASP A 1 87 ? 33.147 22.666 -32.464 1.00 68.81 87 ASP A O 1
ATOM 717 N N . GLY A 1 88 ? 31.245 22.491 -33.644 1.00 63.81 88 GLY A N 1
ATOM 718 C CA . GLY A 1 88 ? 31.402 21.086 -34.012 1.00 63.81 88 GLY A CA 1
ATOM 719 C C . GLY A 1 88 ? 31.277 20.108 -32.842 1.00 63.81 88 GLY A C 1
ATOM 720 O O . GLY A 1 88 ? 31.421 18.905 -33.052 1.00 63.81 88 GLY A O 1
ATOM 721 N N . LYS A 1 89 ? 31.009 20.581 -31.615 1.00 60.53 89 LYS A N 1
ATOM 722 C CA . LYS A 1 89 ? 30.919 19.709 -30.438 1.00 60.53 89 LYS A CA 1
ATOM 723 C C . LYS A 1 89 ? 29.663 18.856 -30.470 1.00 60.53 89 LYS A C 1
ATOM 725 O O . LYS A 1 89 ? 28.612 19.282 -30.935 1.00 60.53 89 LYS A O 1
ATOM 730 N N . LEU A 1 90 ? 29.751 17.661 -29.903 1.00 57.38 90 LEU A N 1
ATOM 731 C CA . LEU A 1 90 ? 28.594 16.790 -29.745 1.00 57.38 90 LEU A CA 1
ATOM 732 C C . LEU A 1 90 ? 27.650 17.362 -28.680 1.00 57.38 90 LEU A C 1
ATOM 734 O O . LEU A 1 90 ? 28.057 17.611 -27.547 1.00 57.38 90 LEU A O 1
ATOM 738 N N . ILE A 1 91 ? 26.385 17.538 -29.048 1.00 60.69 91 ILE A N 1
ATOM 739 C CA . ILE A 1 91 ? 25.289 17.914 -28.156 1.00 60.69 91 ILE A CA 1
ATOM 740 C C . ILE A 1 91 ? 24.247 16.798 -28.127 1.00 60.69 91 ILE A C 1
ATOM 742 O O . ILE A 1 91 ? 23.925 16.188 -29.151 1.00 60.69 91 ILE A O 1
ATOM 746 N N . ILE A 1 92 ? 23.708 16.535 -26.939 1.00 63.00 92 ILE A N 1
ATOM 747 C CA . ILE A 1 92 ? 22.590 15.610 -26.764 1.00 63.00 92 ILE A CA 1
ATOM 748 C C . ILE A 1 92 ? 21.306 16.373 -27.087 1.00 63.00 92 ILE A C 1
ATOM 750 O O . ILE A 1 92 ? 20.938 17.330 -26.405 1.00 63.00 92 ILE A O 1
ATOM 754 N N . ASP A 1 93 ? 20.611 15.944 -28.134 1.00 68.31 93 ASP A N 1
ATOM 755 C CA . ASP A 1 93 ? 19.240 16.347 -28.395 1.00 68.31 93 ASP A CA 1
ATOM 756 C C . ASP A 1 93 ? 18.316 15.647 -27.398 1.00 68.31 93 ASP A C 1
ATOM 758 O O . ASP A 1 93 ? 17.836 14.530 -27.618 1.00 68.31 93 ASP A O 1
ATOM 762 N N . ASN A 1 94 ? 18.069 16.336 -26.286 1.00 68.31 94 ASN A N 1
ATOM 763 C CA . ASN A 1 94 ? 17.214 15.846 -25.216 1.00 68.31 94 ASN A CA 1
ATOM 764 C C . ASN A 1 94 ? 15.811 15.463 -25.709 1.00 68.31 94 ASN A C 1
ATOM 766 O O . ASN A 1 94 ? 15.253 14.496 -25.203 1.00 68.31 94 ASN A O 1
ATOM 770 N N . ASN A 1 95 ? 15.252 16.147 -26.713 1.00 69.94 95 ASN A N 1
ATOM 771 C CA . ASN A 1 95 ? 13.908 15.839 -27.208 1.00 69.94 95 ASN A CA 1
ATOM 772 C C . ASN A 1 95 ? 13.890 14.511 -27.976 1.00 69.94 95 ASN A C 1
ATOM 774 O O . ASN A 1 95 ? 13.046 13.655 -27.714 1.00 69.94 95 ASN A O 1
ATOM 778 N N . ASN A 1 96 ? 14.863 14.299 -28.867 1.00 68.50 96 ASN A N 1
ATOM 779 C CA . ASN A 1 96 ? 14.996 13.029 -29.586 1.00 68.50 96 ASN A CA 1
ATOM 780 C C . ASN A 1 96 ? 15.360 11.866 -28.651 1.00 68.50 96 ASN A C 1
ATOM 782 O O . ASN A 1 96 ? 14.944 10.731 -28.887 1.00 68.50 96 ASN A O 1
ATOM 786 N N . MET A 1 97 ? 16.128 12.133 -27.589 1.00 71.50 97 MET A N 1
ATOM 787 C CA . MET A 1 97 ? 16.441 11.135 -26.567 1.00 71.50 97 MET A CA 1
ATOM 788 C C . MET A 1 97 ? 15.175 10.703 -25.819 1.00 71.50 97 MET A C 1
ATOM 790 O O . MET A 1 97 ? 14.946 9.508 -25.662 1.00 71.50 97 MET A O 1
ATOM 794 N N . GLN A 1 98 ? 14.326 11.649 -25.403 1.00 76.00 98 GLN A N 1
ATOM 795 C CA . GLN A 1 98 ? 13.074 11.335 -24.709 1.00 76.00 98 GLN A CA 1
ATOM 796 C C . GLN A 1 98 ? 12.127 10.485 -25.569 1.00 76.00 98 GLN A C 1
ATOM 798 O O . GLN A 1 98 ? 11.648 9.459 -25.091 1.00 76.00 98 GLN A O 1
ATOM 803 N N . ASP A 1 99 ? 11.926 10.848 -26.839 1.00 75.50 99 ASP A N 1
ATOM 804 C CA . ASP A 1 99 ? 11.104 10.071 -27.783 1.00 75.50 99 ASP A CA 1
ATOM 805 C C . ASP A 1 99 ? 11.671 8.656 -28.007 1.00 75.50 99 ASP A C 1
ATOM 807 O O . ASP A 1 99 ? 10.939 7.666 -28.000 1.00 75.50 99 ASP A O 1
ATOM 811 N N . TYR A 1 100 ? 12.996 8.517 -28.129 1.00 77.62 100 TYR A N 1
ATOM 812 C CA . TYR A 1 100 ? 13.630 7.202 -28.235 1.00 77.62 100 TYR A CA 1
ATOM 813 C C . TYR A 1 100 ? 13.378 6.327 -26.998 1.00 77.62 100 TYR A C 1
ATOM 815 O O . TYR A 1 100 ? 12.996 5.163 -27.137 1.00 77.62 100 TYR A O 1
ATOM 823 N N . LEU A 1 101 ? 13.558 6.879 -25.794 1.00 80.38 101 LEU A N 1
ATOM 824 C CA . LEU A 1 101 ? 13.335 6.147 -24.545 1.00 80.38 101 LEU A CA 1
ATOM 825 C C . LEU A 1 101 ? 11.873 5.701 -24.409 1.00 80.38 101 LEU A C 1
ATOM 827 O O . LEU A 1 101 ? 11.619 4.557 -24.039 1.00 80.38 101 LEU A O 1
ATOM 831 N N . GLU A 1 102 ? 10.911 6.555 -24.770 1.00 83.06 102 GLU A N 1
ATOM 832 C CA . GLU A 1 102 ? 9.488 6.188 -24.782 1.00 83.06 102 GLU A CA 1
ATOM 833 C C . GLU A 1 102 ? 9.209 5.030 -25.739 1.00 83.06 102 GLU A C 1
ATOM 835 O O . GLU A 1 102 ? 8.572 4.048 -25.352 1.00 83.06 102 GLU A O 1
ATOM 840 N N . ARG A 1 103 ? 9.732 5.086 -26.969 1.00 81.38 103 ARG A N 1
ATOM 841 C CA . ARG A 1 103 ? 9.577 3.994 -27.943 1.00 81.38 103 ARG A CA 1
ATOM 842 C C . ARG A 1 103 ? 10.157 2.681 -27.428 1.00 81.38 103 ARG A C 1
ATOM 844 O O . ARG A 1 103 ? 9.540 1.636 -27.623 1.00 81.38 103 ARG A O 1
ATOM 851 N N . MET A 1 104 ? 11.307 2.727 -26.755 1.00 82.25 104 MET A N 1
ATOM 852 C CA . MET A 1 104 ? 11.927 1.544 -26.156 1.00 82.25 104 MET A CA 1
ATOM 853 C C . MET A 1 104 ? 11.052 0.923 -25.067 1.00 82.25 104 MET A C 1
ATOM 855 O O . MET A 1 104 ? 10.888 -0.298 -25.049 1.00 82.25 104 MET A O 1
ATOM 859 N N . ILE A 1 105 ? 10.458 1.747 -24.200 1.00 85.69 105 ILE A N 1
ATOM 860 C CA . ILE A 1 105 ? 9.533 1.298 -23.151 1.00 85.69 105 ILE A CA 1
ATOM 861 C C . ILE A 1 105 ? 8.266 0.702 -23.772 1.00 85.69 105 ILE A C 1
ATOM 863 O O . ILE A 1 105 ? 7.828 -0.372 -23.368 1.00 85.69 105 ILE A O 1
ATOM 867 N N . HIS A 1 106 ? 7.695 1.355 -24.786 1.00 85.62 106 HIS A N 1
ATOM 868 C CA . HIS A 1 106 ? 6.509 0.855 -25.483 1.00 85.62 106 HIS A CA 1
ATOM 869 C C . HIS A 1 106 ? 6.758 -0.465 -26.218 1.00 85.62 106 HIS A C 1
ATOM 871 O O . HIS A 1 106 ? 5.880 -1.326 -26.232 1.00 85.62 106 HIS A O 1
ATOM 877 N N . ALA A 1 107 ? 7.944 -0.639 -26.807 1.00 84.38 107 ALA A N 1
ATOM 878 C CA . ALA A 1 107 ? 8.344 -1.891 -27.442 1.00 84.38 107 ALA A CA 1
ATOM 879 C C . ALA A 1 107 ? 8.601 -3.015 -26.422 1.00 84.38 107 ALA A C 1
ATOM 881 O O . ALA A 1 107 ? 8.464 -4.187 -26.766 1.00 84.38 107 ALA A O 1
ATOM 882 N N . ASN A 1 108 ? 8.936 -2.665 -25.175 1.00 84.50 108 ASN A N 1
ATOM 883 C CA . ASN A 1 108 ? 9.295 -3.598 -24.108 1.00 84.50 108 ASN A CA 1
ATOM 884 C C . ASN A 1 108 ? 8.452 -3.362 -22.846 1.00 84.50 108 ASN A C 1
ATOM 886 O O . ASN A 1 108 ? 8.995 -2.990 -21.803 1.00 84.50 108 ASN A O 1
ATOM 890 N N . PRO A 1 109 ? 7.126 -3.590 -22.890 1.00 82.44 109 PRO A N 1
ATOM 891 C CA . PRO A 1 109 ? 6.238 -3.313 -21.760 1.00 82.44 109 PRO A CA 1
ATOM 892 C C . PRO A 1 109 ? 6.614 -4.091 -20.490 1.00 82.44 109 PRO A C 1
ATOM 894 O O . PRO A 1 109 ? 6.355 -3.618 -19.384 1.00 82.44 109 PRO A O 1
ATOM 897 N N . GLN A 1 110 ? 7.280 -5.244 -20.624 1.00 85.00 110 GLN A N 1
ATOM 898 C CA . GLN A 1 110 ? 7.829 -5.999 -19.499 1.00 85.00 110 GLN A CA 1
ATOM 899 C C . GLN A 1 110 ? 8.800 -5.176 -18.650 1.00 85.00 110 GLN A C 1
ATOM 901 O O . GLN A 1 110 ? 8.854 -5.381 -17.442 1.00 85.00 110 GLN A O 1
ATOM 906 N N . PHE A 1 111 ? 9.523 -4.223 -19.244 1.00 89.25 111 PHE A N 1
ATOM 907 C CA . PHE A 1 111 ? 10.473 -3.366 -18.541 1.00 89.25 111 PHE A CA 1
ATOM 908 C C . PHE A 1 111 ? 9.801 -2.602 -17.393 1.00 89.25 111 PHE A C 1
ATOM 910 O O . PHE A 1 111 ? 10.356 -2.508 -16.301 1.00 89.25 111 PHE A O 1
ATOM 917 N N . ILE A 1 112 ? 8.559 -2.144 -17.587 1.00 88.81 112 ILE A N 1
ATOM 918 C CA . ILE A 1 112 ? 7.790 -1.450 -16.546 1.00 88.81 112 ILE A CA 1
ATOM 919 C C . ILE A 1 112 ? 7.549 -2.347 -15.329 1.00 88.81 112 ILE A C 1
ATOM 921 O O . ILE A 1 112 ? 7.657 -1.874 -14.202 1.00 88.81 112 ILE A O 1
ATOM 925 N N . GLU A 1 113 ? 7.293 -3.643 -15.517 1.00 89.94 113 GLU A N 1
ATOM 926 C CA . GLU A 1 113 ? 7.114 -4.585 -14.402 1.00 89.94 113 GLU A CA 1
ATOM 927 C C . GLU A 1 113 ? 8.404 -4.721 -13.573 1.00 89.94 113 GLU A C 1
ATOM 929 O O . GLU A 1 113 ? 8.356 -4.776 -12.342 1.00 89.94 113 GLU A O 1
ATOM 934 N N . TYR A 1 114 ? 9.572 -4.679 -14.222 1.00 92.12 114 TYR A N 1
ATOM 935 C CA . TYR A 1 114 ? 10.853 -4.647 -13.517 1.00 92.12 114 TYR A CA 1
ATOM 936 C C . TYR A 1 114 ? 11.071 -3.343 -12.748 1.00 92.12 114 TYR A C 1
ATOM 938 O O . TYR A 1 114 ? 11.584 -3.382 -11.629 1.00 92.12 114 TYR A O 1
ATOM 946 N N . ILE A 1 115 ? 10.677 -2.199 -13.311 1.00 92.31 115 ILE A N 1
ATOM 947 C CA . ILE A 1 115 ? 10.750 -0.903 -12.623 1.00 92.31 115 ILE A CA 1
ATOM 948 C C . ILE A 1 115 ? 9.800 -0.872 -11.422 1.00 92.31 115 ILE A C 1
ATOM 950 O O . ILE A 1 115 ? 10.202 -0.451 -10.338 1.00 92.31 115 ILE A O 1
ATOM 954 N N . CYS A 1 116 ? 8.590 -1.420 -11.554 1.00 90.81 116 CYS A N 1
ATOM 955 C CA . CYS A 1 116 ? 7.675 -1.634 -10.432 1.00 90.81 116 CYS A CA 1
ATOM 956 C C . CYS A 1 116 ? 8.323 -2.499 -9.344 1.00 90.81 116 CYS A C 1
ATOM 958 O O . CYS A 1 116 ? 8.351 -2.109 -8.178 1.00 90.81 116 CYS A O 1
ATOM 960 N N . ALA A 1 117 ? 8.904 -3.644 -9.717 1.00 91.38 117 ALA A N 1
ATOM 961 C CA . ALA A 1 117 ? 9.605 -4.514 -8.779 1.00 91.38 117 ALA A CA 1
ATOM 962 C C . ALA A 1 117 ? 10.793 -3.804 -8.110 1.00 91.38 117 ALA A C 1
ATOM 964 O O . ALA A 1 117 ? 11.021 -3.989 -6.919 1.00 91.38 117 ALA A O 1
ATOM 965 N N . LYS A 1 118 ? 11.536 -2.964 -8.837 1.00 90.81 118 LYS A N 1
ATOM 966 C CA . LYS A 1 118 ? 12.641 -2.166 -8.291 1.00 90.81 118 LYS A CA 1
ATOM 967 C C . LYS A 1 118 ? 12.160 -1.153 -7.252 1.00 90.81 118 LYS A C 1
ATOM 969 O O . LYS A 1 118 ? 12.768 -1.041 -6.186 1.00 90.81 118 LYS A O 1
ATOM 974 N N . ASN A 1 119 ? 11.095 -0.424 -7.577 1.00 89.88 119 ASN A N 1
ATOM 975 C CA . ASN A 1 119 ? 10.682 0.772 -6.847 1.00 89.88 119 ASN A CA 1
ATOM 976 C C . ASN A 1 119 ? 9.701 0.489 -5.709 1.00 89.88 119 ASN A C 1
ATOM 978 O O . ASN A 1 119 ? 9.707 1.227 -4.729 1.00 89.88 119 ASN A O 1
ATOM 982 N N . TYR A 1 120 ? 8.893 -0.568 -5.803 1.00 88.69 120 TYR A N 1
ATOM 983 C CA . TYR A 1 120 ? 7.850 -0.890 -4.822 1.00 88.69 120 TYR A CA 1
ATOM 984 C C . TYR A 1 120 ? 8.220 -2.044 -3.885 1.00 88.69 120 TYR A C 1
ATOM 986 O O . TYR A 1 120 ? 7.348 -2.703 -3.320 1.00 88.69 120 TYR A O 1
ATOM 994 N N . THR A 1 121 ? 9.517 -2.316 -3.727 1.00 89.69 121 THR A N 1
ATOM 995 C CA . THR A 1 121 ? 10.021 -3.404 -2.881 1.00 89.69 121 THR A CA 1
ATOM 996 C C . THR A 1 121 ? 11.325 -3.010 -2.194 1.00 89.69 121 THR A C 1
ATOM 998 O O . THR A 1 121 ? 12.026 -2.086 -2.620 1.00 89.69 121 THR A O 1
ATOM 1001 N N . LEU A 1 122 ? 11.675 -3.719 -1.124 1.00 91.06 122 LEU A N 1
ATOM 1002 C CA . LEU A 1 122 ? 12.833 -3.395 -0.294 1.00 91.06 122 LEU A CA 1
ATOM 1003 C C . LEU A 1 122 ? 14.077 -4.185 -0.683 1.00 91.06 122 LEU A C 1
ATOM 1005 O O . LEU A 1 122 ? 14.000 -5.364 -1.021 1.00 91.06 122 LEU A O 1
ATOM 1009 N N . ASP A 1 123 ? 15.237 -3.540 -0.572 1.00 90.50 123 ASP A N 1
ATOM 1010 C CA . ASP A 1 123 ? 16.527 -4.218 -0.741 1.00 90.50 123 ASP A CA 1
ATOM 1011 C C . ASP A 1 123 ? 16.837 -5.150 0.429 1.00 90.50 123 ASP A C 1
ATOM 1013 O O . ASP A 1 123 ? 17.465 -6.192 0.227 1.00 90.50 123 ASP A O 1
ATOM 1017 N N . GLU A 1 124 ? 16.370 -4.781 1.628 1.00 92.56 124 GLU A N 1
ATOM 1018 C CA . GLU A 1 124 ? 16.472 -5.521 2.888 1.00 92.56 124 GLU A CA 1
ATOM 1019 C C . GLU A 1 124 ? 15.289 -5.162 3.794 1.00 92.56 124 GLU A C 1
ATOM 1021 O O . GLU A 1 124 ? 14.754 -4.053 3.723 1.00 92.56 124 GLU A O 1
ATOM 1026 N N . TYR A 1 125 ? 14.863 -6.094 4.649 1.00 92.38 125 TYR A N 1
ATOM 1027 C CA . TYR A 1 125 ? 13.843 -5.773 5.644 1.00 92.38 125 TYR A CA 1
ATOM 1028 C C . TYR A 1 125 ? 14.453 -4.936 6.771 1.00 92.38 125 TYR A C 1
ATOM 1030 O O . TYR A 1 125 ? 15.553 -5.255 7.228 1.00 92.38 125 TYR A O 1
ATOM 1038 N N . PRO A 1 126 ? 13.748 -3.902 7.260 1.00 90.94 126 PRO A N 1
ATOM 1039 C CA . PRO A 1 126 ? 14.176 -3.211 8.466 1.00 90.94 126 PRO A CA 1
ATOM 1040 C C . PRO A 1 126 ? 14.150 -4.176 9.660 1.00 90.94 126 PRO A C 1
ATOM 1042 O O . PRO A 1 126 ? 13.415 -5.157 9.663 1.00 90.94 126 PRO A O 1
ATOM 1045 N N . GLU A 1 127 ? 14.911 -3.887 10.713 1.00 89.12 127 GLU A N 1
ATOM 1046 C CA . GLU A 1 127 ? 14.819 -4.654 11.968 1.00 89.12 127 GLU A CA 1
ATOM 1047 C C . GLU A 1 127 ? 13.527 -4.338 12.739 1.00 89.12 127 GLU A C 1
ATOM 1049 O O . GLU A 1 127 ? 13.001 -5.166 13.483 1.00 89.12 127 GLU A O 1
ATOM 1054 N N . PHE A 1 128 ? 13.004 -3.125 12.551 1.00 88.81 128 PHE A N 1
ATOM 1055 C CA . PHE A 1 128 ? 11.869 -2.585 13.283 1.00 88.81 128 PHE A CA 1
ATOM 1056 C C . PHE A 1 128 ? 10.924 -1.829 12.342 1.00 88.81 128 PHE A C 1
ATOM 1058 O O . PHE A 1 128 ? 11.373 -1.010 11.534 1.00 88.81 128 PHE A O 1
ATOM 1065 N N . CYS A 1 129 ? 9.622 -2.116 12.446 1.00 92.44 129 CYS A N 1
ATOM 1066 C CA . CYS A 1 129 ? 8.599 -1.608 11.534 1.00 92.44 129 CYS A CA 1
ATOM 1067 C C . CYS A 1 129 ? 7.265 -1.336 12.249 1.00 92.44 129 CYS A C 1
ATOM 1069 O O . CYS A 1 129 ? 6.330 -2.147 12.172 1.00 92.44 129 CYS A O 1
ATOM 1071 N N . PRO A 1 130 ? 7.159 -0.209 12.979 1.00 91.69 130 PRO A N 1
ATOM 1072 C CA . PRO A 1 130 ? 5.977 0.103 13.777 1.00 91.69 130 PRO A CA 1
ATOM 1073 C C . PRO A 1 130 ? 4.706 0.232 12.925 1.00 91.69 130 PRO A C 1
ATOM 1075 O O . PRO A 1 130 ? 3.623 -0.086 13.418 1.00 91.69 130 PRO A O 1
ATOM 1078 N N . GLU A 1 131 ? 4.836 0.615 11.650 1.00 93.44 131 GLU A N 1
ATOM 1079 C CA . GLU A 1 131 ? 3.746 0.760 10.675 1.00 93.44 131 GLU A CA 1
ATOM 1080 C C . GLU A 1 131 ? 2.935 -0.526 10.506 1.00 93.44 131 GLU A C 1
ATOM 1082 O O . GLU A 1 131 ? 1.721 -0.459 10.320 1.00 93.44 131 GLU A O 1
ATOM 1087 N N . TYR A 1 132 ? 3.588 -1.685 10.619 1.00 95.50 132 TYR A N 1
ATOM 1088 C CA . TYR A 1 132 ? 2.945 -2.996 10.543 1.00 95.50 132 TYR A CA 1
ATOM 1089 C C . TYR A 1 132 ? 2.826 -3.666 11.913 1.00 95.50 132 TYR A C 1
ATOM 1091 O O . TYR A 1 132 ? 1.836 -4.338 12.202 1.00 95.50 132 TYR A O 1
ATOM 1099 N N . GLN A 1 133 ? 3.796 -3.466 12.809 1.00 93.44 133 GLN A N 1
ATOM 1100 C CA . GLN A 1 133 ? 3.779 -4.106 14.125 1.00 93.44 133 GLN A CA 1
ATOM 1101 C C . GLN A 1 133 ? 2.609 -3.650 15.002 1.00 93.44 133 GLN A C 1
ATOM 1103 O O . GLN A 1 133 ? 2.158 -4.435 15.839 1.00 93.44 133 GLN A O 1
ATOM 1108 N N . ILE A 1 134 ? 2.075 -2.438 14.796 1.00 91.62 134 ILE A N 1
ATOM 1109 C CA . ILE A 1 134 ? 0.902 -1.947 15.532 1.00 91.62 134 ILE A CA 1
ATOM 1110 C C . ILE A 1 134 ? -0.327 -2.858 15.365 1.00 91.62 134 ILE A C 1
ATOM 1112 O O . ILE A 1 134 ? -1.137 -2.988 16.286 1.00 91.62 134 ILE A O 1
ATOM 1116 N N . PHE A 1 135 ? -0.445 -3.577 14.243 1.00 93.88 135 PHE A N 1
ATOM 1117 C CA . PHE A 1 135 ? -1.550 -4.510 14.024 1.00 93.88 135 PHE A CA 1
ATOM 1118 C C . PHE A 1 135 ? -1.499 -5.728 14.959 1.00 93.88 135 PHE A C 1
ATOM 1120 O O . PHE A 1 135 ? -2.518 -6.368 15.187 1.00 93.88 135 PHE A O 1
ATOM 1127 N N . ASN A 1 136 ? -0.368 -6.019 15.612 1.00 91.62 136 ASN A N 1
ATOM 1128 C CA . ASN A 1 136 ? -0.284 -7.090 16.615 1.00 91.62 136 ASN A CA 1
ATOM 1129 C C . ASN A 1 136 ? -1.037 -6.783 17.928 1.00 91.62 136 ASN A C 1
ATOM 1131 O O . ASN A 1 136 ? -1.103 -7.645 18.816 1.00 91.62 136 ASN A O 1
ATOM 1135 N N . TYR A 1 137 ? -1.589 -5.575 18.067 1.00 88.50 137 TYR A N 1
ATOM 1136 C CA . TYR A 1 137 ? -2.412 -5.159 19.204 1.00 88.50 137 TYR A CA 1
ATOM 1137 C C . TYR A 1 137 ? -3.919 -5.175 18.911 1.00 88.50 137 TYR A C 1
ATOM 1139 O O . TYR A 1 137 ? -4.708 -4.893 19.812 1.00 88.50 137 TYR A O 1
ATOM 1147 N N . VAL A 1 138 ? -4.340 -5.489 17.681 1.00 91.25 138 VAL A N 1
ATOM 1148 C CA . VAL A 1 138 ? -5.768 -5.546 17.324 1.00 91.25 138 VAL A CA 1
ATOM 1149 C C . VAL A 1 138 ? -6.370 -6.925 17.612 1.00 91.25 138 VAL A C 1
ATOM 1151 O O . VAL A 1 138 ? -5.655 -7.894 17.871 1.00 91.25 138 VAL A O 1
ATOM 1154 N N . ASN A 1 139 ? -7.702 -7.013 17.577 1.00 92.88 139 ASN A N 1
ATOM 1155 C CA . ASN A 1 139 ? -8.449 -8.253 17.780 1.00 92.88 139 ASN A CA 1
ATOM 1156 C C . ASN A 1 139 ? -7.934 -9.355 16.836 1.00 92.88 139 ASN A C 1
ATOM 1158 O O . ASN A 1 139 ? -7.934 -9.155 15.622 1.00 92.88 139 ASN A O 1
ATOM 1162 N N . SER A 1 140 ? -7.557 -10.517 17.381 1.00 93.88 140 SER A N 1
ATOM 1163 C CA . SER A 1 140 ? -6.964 -11.635 16.628 1.00 93.88 140 SER A CA 1
ATOM 1164 C C . SER A 1 140 ? -7.894 -12.271 15.590 1.00 93.88 140 SER A C 1
ATOM 1166 O O . SER A 1 140 ? -7.422 -12.947 14.685 1.00 93.88 140 SER A O 1
ATOM 1168 N N . ALA A 1 141 ? -9.207 -12.042 15.682 1.00 94.81 141 ALA A N 1
ATOM 1169 C CA . ALA A 1 141 ? -10.170 -12.460 14.666 1.00 94.81 141 ALA A CA 1
ATOM 1170 C C . ALA A 1 141 ? -10.242 -11.494 13.466 1.00 94.81 141 ALA A C 1
ATOM 1172 O O . ALA A 1 141 ? -11.025 -11.733 12.543 1.00 94.81 141 ALA A O 1
ATOM 1173 N N . SER A 1 142 ? -9.491 -10.389 13.499 1.00 97.12 142 SER A N 1
ATOM 1174 C CA . SER A 1 142 ? -9.379 -9.439 12.389 1.00 97.12 142 SER A CA 1
ATOM 1175 C C . SER A 1 142 ? -8.518 -10.000 11.262 1.00 97.12 142 SER A C 1
ATOM 1177 O O . SER A 1 142 ? -7.699 -10.895 11.465 1.00 97.12 142 SER A O 1
ATOM 1179 N N . ILE A 1 143 ? -8.708 -9.456 10.065 1.00 97.88 143 ILE A N 1
ATOM 1180 C CA . ILE A 1 143 ? -8.020 -9.899 8.851 1.00 97.88 143 ILE A CA 1
ATOM 1181 C C . ILE A 1 143 ? -7.385 -8.687 8.178 1.00 97.88 143 ILE A C 1
ATOM 1183 O O . ILE A 1 143 ? -7.969 -7.602 8.184 1.00 97.88 143 ILE A O 1
ATOM 1187 N N . ILE A 1 144 ? -6.194 -8.878 7.616 1.00 98.12 144 ILE A N 1
ATOM 1188 C CA . ILE A 1 144 ? -5.493 -7.886 6.805 1.00 98.12 144 ILE A CA 1
ATOM 1189 C C . ILE A 1 144 ? -5.562 -8.303 5.340 1.00 98.12 144 ILE A C 1
ATOM 1191 O O . ILE A 1 144 ? -5.162 -9.408 4.984 1.00 98.12 144 ILE A O 1
ATOM 1195 N N . ILE A 1 145 ? -6.010 -7.382 4.498 1.00 97.88 145 ILE A N 1
ATOM 1196 C CA . ILE A 1 145 ? -5.848 -7.407 3.051 1.00 97.88 145 ILE A CA 1
ATOM 1197 C C . ILE A 1 145 ? -4.697 -6.465 2.722 1.00 97.88 145 ILE A C 1
ATOM 1199 O O . ILE A 1 145 ? -4.790 -5.259 2.949 1.00 97.88 145 ILE A O 1
ATOM 1203 N N . ASN A 1 146 ? -3.598 -7.027 2.237 1.00 96.69 146 ASN A N 1
ATOM 1204 C CA . ASN A 1 146 ? -2.410 -6.279 1.866 1.00 96.69 146 ASN A CA 1
ATOM 1205 C C . ASN A 1 146 ? -2.329 -6.161 0.341 1.00 96.69 146 ASN A C 1
ATOM 1207 O O . ASN A 1 146 ? -2.346 -7.170 -0.367 1.00 96.69 146 ASN A O 1
ATOM 1211 N N . LEU A 1 147 ? -2.234 -4.933 -0.161 1.00 94.38 147 LEU A N 1
ATOM 1212 C CA . LEU A 1 147 ? -2.023 -4.667 -1.586 1.00 94.38 147 LEU A CA 1
ATOM 1213 C C . LEU A 1 147 ? -0.560 -4.330 -1.904 1.00 94.38 147 LEU A C 1
ATOM 1215 O O . LEU A 1 147 ? -0.189 -4.208 -3.065 1.00 94.38 147 LEU A O 1
ATOM 1219 N N . ASN A 1 148 ? 0.296 -4.219 -0.886 1.00 93.44 148 ASN A N 1
ATOM 1220 C CA . ASN A 1 148 ? 1.700 -3.878 -1.075 1.00 93.44 148 ASN A CA 1
ATOM 1221 C C . ASN A 1 148 ? 2.541 -5.105 -1.446 1.00 93.44 148 ASN A C 1
ATOM 1223 O O . ASN A 1 148 ? 2.430 -6.163 -0.822 1.00 93.44 148 ASN A O 1
ATOM 1227 N N . HIS A 1 149 ? 3.465 -4.927 -2.392 1.00 93.25 149 HIS A N 1
ATOM 1228 C CA . HIS A 1 149 ? 4.405 -5.969 -2.819 1.00 93.25 149 HIS A CA 1
ATOM 1229 C C . HIS A 1 149 ? 5.592 -6.175 -1.868 1.00 93.25 149 HIS A C 1
ATOM 1231 O O . HIS A 1 149 ? 6.359 -7.117 -2.041 1.00 93.25 149 HIS A O 1
ATOM 1237 N N . ASP A 1 150 ? 5.767 -5.312 -0.871 1.00 92.62 150 ASP A N 1
ATOM 1238 C CA . ASP A 1 150 ? 6.967 -5.234 -0.028 1.00 92.62 150 ASP A CA 1
ATOM 1239 C C . ASP A 1 150 ? 7.144 -6.364 0.995 1.00 92.62 150 ASP A C 1
ATOM 1241 O O . ASP A 1 150 ? 8.196 -6.461 1.628 1.00 92.62 150 ASP A O 1
ATOM 1245 N N . ASN A 1 151 ? 6.126 -7.213 1.154 1.00 92.81 151 ASN A N 1
ATOM 1246 C CA . ASN A 1 151 ? 6.089 -8.330 2.093 1.00 92.81 151 ASN A CA 1
ATOM 1247 C C . ASN A 1 151 ? 6.226 -7.944 3.587 1.00 92.81 151 ASN A C 1
ATOM 1249 O O . ASN A 1 151 ? 6.424 -8.813 4.441 1.00 92.81 151 ASN A O 1
ATOM 1253 N N . LEU A 1 152 ? 6.099 -6.660 3.940 1.00 95.62 152 LEU A N 1
ATOM 1254 C CA . LEU A 1 152 ? 6.244 -6.187 5.320 1.00 95.62 152 LEU A CA 1
ATOM 1255 C C . LEU A 1 152 ? 5.094 -6.657 6.216 1.00 95.62 152 LEU A C 1
ATOM 1257 O O . LEU A 1 152 ? 5.328 -7.006 7.374 1.00 95.62 152 LEU A O 1
ATOM 1261 N N . ALA A 1 153 ? 3.869 -6.725 5.685 1.00 95.69 153 ALA A N 1
ATOM 1262 C CA . ALA A 1 153 ? 2.710 -7.214 6.431 1.00 95.69 153 ALA A CA 1
ATOM 1263 C C . ALA A 1 153 ? 2.912 -8.659 6.910 1.00 95.69 153 ALA A C 1
ATOM 1265 O O . ALA A 1 153 ? 2.792 -8.934 8.102 1.00 95.69 153 ALA A O 1
ATOM 1266 N N . GLU A 1 154 ? 3.288 -9.566 6.005 1.00 94.06 154 GLU A N 1
ATOM 1267 C CA . GLU A 1 154 ? 3.561 -10.972 6.332 1.00 94.06 154 GLU A CA 1
ATOM 1268 C C . GLU A 1 154 ? 4.770 -11.113 7.273 1.00 94.06 154 GLU A C 1
ATOM 1270 O O . GLU A 1 154 ? 4.797 -11.966 8.167 1.00 94.06 154 GLU A O 1
ATOM 1275 N N . PHE A 1 155 ? 5.774 -10.245 7.119 1.00 95.19 155 PHE A N 1
ATOM 1276 C CA . PHE A 1 155 ? 6.970 -10.295 7.950 1.00 95.19 155 PHE A CA 1
ATOM 1277 C C . PHE A 1 155 ? 6.747 -9.773 9.378 1.00 95.19 155 PHE A C 1
ATOM 1279 O O . PHE A 1 155 ? 7.290 -10.357 10.316 1.00 95.19 155 PHE A O 1
ATOM 1286 N N . PHE A 1 156 ? 5.954 -8.720 9.589 1.00 96.25 156 PHE A N 1
ATOM 1287 C CA . PHE A 1 156 ? 5.824 -8.054 10.895 1.00 96.25 156 PHE A CA 1
ATOM 1288 C C . PHE A 1 156 ? 4.514 -8.325 11.639 1.00 96.25 156 PHE A C 1
ATOM 1290 O O . PHE A 1 156 ? 4.477 -8.202 12.871 1.00 96.25 156 PHE A O 1
ATOM 1297 N N . VAL A 1 157 ? 3.448 -8.719 10.944 1.00 96.00 157 VAL A N 1
ATOM 1298 C CA . VAL A 1 157 ? 2.171 -9.065 11.577 1.00 96.00 157 VAL A CA 1
ATOM 1299 C C . VAL A 1 157 ? 2.164 -10.555 11.900 1.00 96.00 157 VAL A C 1
ATOM 1301 O O . VAL A 1 157 ? 2.243 -11.402 11.020 1.00 96.00 157 VAL A O 1
ATOM 1304 N N . LYS A 1 158 ? 2.094 -10.890 13.189 1.00 93.00 158 LYS A N 1
ATOM 1305 C CA . LYS A 1 158 ? 2.234 -12.267 13.693 1.00 93.00 158 LYS A CA 1
ATOM 1306 C C . LYS A 1 158 ? 0.935 -12.888 14.183 1.00 93.00 158 LYS A C 1
ATOM 1308 O O . LYS A 1 158 ? 0.856 -14.103 14.303 1.00 93.00 158 LYS A O 1
ATOM 1313 N N . LYS A 1 159 ? -0.066 -12.069 14.514 1.00 90.19 159 LYS A N 1
ATOM 1314 C CA . LYS A 1 159 ? -1.307 -12.537 15.158 1.00 90.19 159 LYS A CA 1
ATOM 1315 C C . LYS A 1 159 ? -2.521 -12.606 14.240 1.00 90.19 159 LYS A C 1
ATOM 1317 O O . LYS A 1 159 ? -3.538 -13.150 14.657 1.00 90.19 159 LYS A O 1
ATOM 1322 N N . LEU A 1 160 ? -2.446 -12.011 13.055 1.00 94.19 160 LEU A N 1
ATOM 1323 C CA . LEU A 1 160 ? -3.582 -11.870 12.148 1.00 94.19 160 LEU A CA 1
ATOM 1324 C C . LEU A 1 160 ? -3.343 -12.661 10.873 1.00 94.19 160 LEU A C 1
ATOM 1326 O O . LEU A 1 160 ? -2.199 -12.860 10.467 1.00 94.19 160 LEU A O 1
ATOM 1330 N N . ASN A 1 161 ? -4.435 -13.046 10.219 1.00 95.12 161 ASN A N 1
ATOM 1331 C CA . ASN A 1 161 ? -4.365 -13.567 8.865 1.00 95.12 161 ASN A CA 1
ATOM 1332 C C . ASN A 1 161 ? -4.105 -12.408 7.889 1.00 95.12 161 ASN A C 1
ATOM 1334 O O . ASN A 1 161 ? -4.890 -11.455 7.850 1.00 95.12 161 ASN A O 1
ATOM 1338 N N . VAL A 1 162 ? -3.013 -12.494 7.130 1.00 97.12 162 VAL A N 1
ATOM 1339 C CA . VAL A 1 162 ? -2.627 -11.527 6.097 1.00 97.12 162 VAL A CA 1
ATOM 1340 C C . VAL A 1 162 ? -2.853 -12.170 4.739 1.00 97.12 162 VAL A C 1
ATOM 1342 O O . VAL A 1 162 ? -2.358 -13.261 4.474 1.00 97.12 162 VAL A O 1
ATOM 1345 N N . ILE A 1 163 ? -3.604 -11.490 3.880 1.00 96.38 163 ILE A N 1
ATOM 1346 C CA . ILE A 1 163 ? -3.899 -11.940 2.523 1.00 96.38 163 ILE A CA 1
ATOM 1347 C C . ILE A 1 163 ? -3.362 -10.900 1.569 1.00 96.38 163 ILE A C 1
ATOM 1349 O O . ILE A 1 163 ? -3.861 -9.774 1.522 1.00 96.38 163 ILE A O 1
ATOM 1353 N N . THR A 1 164 ? -2.357 -11.291 0.800 1.00 95.00 164 THR A N 1
ATOM 1354 C CA . THR A 1 164 ? -1.739 -10.406 -0.178 1.00 95.00 164 THR A CA 1
ATOM 1355 C C . THR A 1 164 ? -2.408 -10.588 -1.541 1.00 95.00 164 THR A C 1
ATOM 1357 O O . THR A 1 164 ? -2.318 -11.655 -2.150 1.00 95.00 164 THR A O 1
ATOM 1360 N N . LEU A 1 165 ? -3.114 -9.560 -2.026 1.00 93.69 165 LEU A N 1
ATOM 1361 C CA . LEU A 1 165 ? -3.884 -9.650 -3.276 1.00 93.69 165 LEU A CA 1
ATOM 1362 C C . LEU A 1 165 ? -2.994 -9.542 -4.513 1.00 93.69 165 LEU A C 1
ATOM 1364 O O . LEU A 1 165 ? -3.082 -10.381 -5.413 1.00 93.69 165 LEU A O 1
ATOM 1368 N N . HIS A 1 166 ? -2.102 -8.552 -4.522 1.00 91.81 166 HIS A N 1
ATOM 1369 C CA . HIS A 1 166 ? -1.245 -8.225 -5.665 1.00 91.81 166 HIS A CA 1
ATOM 1370 C C . HIS A 1 166 ? 0.069 -9.030 -5.702 1.00 91.81 166 HIS A C 1
ATOM 1372 O O . HIS A 1 166 ? 0.878 -8.868 -6.613 1.00 91.81 166 HIS A O 1
ATOM 1378 N N . GLY A 1 167 ? 0.257 -9.956 -4.757 1.00 91.88 167 GLY A N 1
ATOM 1379 C CA . GLY A 1 167 ? 1.462 -10.780 -4.631 1.00 91.88 167 GLY A CA 1
ATOM 1380 C C . GLY A 1 167 ? 2.640 -10.040 -3.986 1.00 91.88 167 GLY A C 1
ATOM 1381 O O . GLY A 1 167 ? 2.603 -8.822 -3.813 1.00 91.88 167 GLY A O 1
ATOM 1382 N N . THR A 1 168 ? 3.677 -10.780 -3.596 1.00 92.38 168 THR A N 1
ATOM 1383 C CA . THR A 1 168 ? 4.804 -10.265 -2.804 1.00 92.38 168 THR A CA 1
ATOM 1384 C C . THR A 1 168 ? 6.146 -10.471 -3.497 1.00 92.38 168 THR A C 1
ATOM 1386 O O . THR A 1 168 ? 6.373 -11.457 -4.199 1.00 92.38 168 THR A O 1
ATOM 1389 N N . ILE A 1 169 ? 7.065 -9.535 -3.269 1.00 93.06 169 ILE A N 1
ATOM 1390 C CA . ILE A 1 169 ? 8.465 -9.635 -3.664 1.00 93.06 169 ILE A CA 1
ATOM 1391 C C . ILE A 1 169 ? 9.318 -9.493 -2.412 1.00 93.06 169 ILE A C 1
ATOM 1393 O O . ILE A 1 169 ? 9.416 -8.434 -1.796 1.00 93.06 169 ILE A O 1
ATOM 1397 N N . THR A 1 170 ? 10.001 -10.575 -2.067 1.00 93.25 170 THR A N 1
ATOM 1398 C CA . THR A 1 170 ? 11.005 -10.564 -1.005 1.00 93.25 170 THR A CA 1
ATOM 1399 C C . THR A 1 170 ? 12.288 -9.851 -1.455 1.00 93.25 170 THR A C 1
ATOM 1401 O O . THR A 1 170 ? 12.631 -9.890 -2.640 1.00 93.25 170 THR A O 1
ATOM 1404 N N . PRO A 1 171 ? 13.099 -9.318 -0.523 1.00 93.44 171 PRO A N 1
ATOM 1405 C CA . PRO A 1 171 ? 14.427 -8.775 -0.807 1.00 93.44 171 PRO A CA 1
ATOM 1406 C C . PRO A 1 171 ? 15.325 -9.711 -1.627 1.00 93.44 171 PRO A C 1
ATOM 1408 O O . PRO A 1 171 ? 16.044 -9.287 -2.530 1.00 93.44 171 PRO A O 1
ATOM 1411 N N . LYS A 1 172 ? 15.251 -11.024 -1.366 1.00 93.44 172 LYS A N 1
ATOM 1412 C CA . LYS A 1 172 ? 15.995 -12.032 -2.133 1.00 93.44 172 LYS A CA 1
ATOM 1413 C C . LYS A 1 172 ? 15.520 -12.101 -3.586 1.00 93.44 172 LYS A C 1
ATOM 1415 O O . LYS A 1 172 ? 16.351 -12.142 -4.489 1.00 93.44 172 LYS A O 1
ATOM 1420 N N . GLN A 1 173 ? 14.206 -12.116 -3.813 1.00 93.19 173 GLN A N 1
ATOM 1421 C CA . GLN A 1 173 ? 13.644 -12.081 -5.165 1.00 93.19 173 GLN A CA 1
ATOM 1422 C C . GLN A 1 173 ? 14.002 -10.774 -5.868 1.00 93.19 173 GLN A C 1
ATOM 1424 O O . GLN A 1 173 ? 14.448 -10.832 -7.009 1.00 93.19 173 GLN A O 1
ATOM 1429 N N . LYS A 1 174 ? 13.917 -9.624 -5.184 1.00 94.00 174 LYS A N 1
ATOM 1430 C CA . LYS A 1 174 ? 14.342 -8.327 -5.729 1.00 94.00 174 LYS A CA 1
ATOM 1431 C C . LYS A 1 174 ? 15.786 -8.378 -6.224 1.00 94.00 174 LYS A C 1
ATOM 1433 O O . LYS A 1 174 ? 16.034 -8.049 -7.379 1.00 94.00 174 LYS A O 1
ATOM 1438 N N . LYS A 1 175 ? 16.727 -8.866 -5.405 1.00 93.94 175 LYS A N 1
ATOM 1439 C CA . LYS A 1 175 ? 18.144 -9.021 -5.793 1.00 93.94 175 LYS A CA 1
ATOM 1440 C C . LYS A 1 175 ? 18.304 -9.863 -7.070 1.00 93.94 175 LYS A C 1
ATOM 1442 O O . LYS A 1 175 ? 19.112 -9.521 -7.930 1.00 93.94 175 LYS A O 1
ATOM 1447 N N . ILE A 1 176 ? 17.512 -10.927 -7.230 1.00 93.31 176 ILE A N 1
ATOM 1448 C CA . ILE A 1 176 ? 17.509 -11.750 -8.451 1.00 93.31 176 ILE A CA 1
ATOM 1449 C C . ILE A 1 176 ? 16.923 -10.971 -9.634 1.00 93.31 176 ILE A C 1
ATOM 1451 O O . ILE A 1 176 ? 17.564 -10.907 -10.676 1.00 93.31 176 ILE A O 1
ATOM 1455 N N . ILE A 1 177 ? 15.750 -10.354 -9.483 1.00 92.81 177 ILE A N 1
ATOM 1456 C CA . ILE A 1 177 ? 15.086 -9.577 -10.542 1.00 92.81 177 ILE A CA 1
ATOM 1457 C C . ILE A 1 177 ? 16.013 -8.459 -11.040 1.00 92.81 177 ILE A C 1
ATOM 1459 O O . ILE A 1 177 ? 16.186 -8.298 -12.245 1.00 92.81 177 ILE A O 1
ATOM 1463 N N . MET A 1 178 ? 16.678 -7.745 -10.125 1.00 92.31 178 MET A N 1
ATOM 1464 C CA . MET A 1 178 ? 17.606 -6.658 -10.454 1.00 92.31 178 MET A CA 1
ATOM 1465 C C . MET A 1 178 ? 18.850 -7.143 -11.200 1.00 92.31 178 MET A C 1
ATOM 1467 O O . MET A 1 178 ? 19.339 -6.437 -12.076 1.00 92.31 178 MET A O 1
ATOM 1471 N N . LYS A 1 179 ? 19.322 -8.370 -10.941 1.00 91.31 179 LYS A N 1
ATOM 1472 C CA . LYS A 1 179 ? 20.406 -8.983 -11.726 1.00 91.31 179 LYS A CA 1
ATOM 1473 C C . LYS A 1 179 ? 20.028 -9.158 -13.203 1.00 91.31 179 LYS A C 1
ATOM 1475 O O . LYS A 1 179 ? 20.907 -9.122 -14.057 1.00 91.31 179 LYS A O 1
ATOM 1480 N N . TYR A 1 180 ? 18.742 -9.353 -13.498 1.00 90.00 180 TYR A N 1
ATOM 1481 C CA . TYR A 1 180 ? 18.234 -9.570 -14.856 1.00 90.00 180 TYR A CA 1
ATOM 1482 C C . TYR A 1 180 ? 17.557 -8.340 -15.472 1.00 90.00 180 TYR A C 1
ATOM 1484 O O . TYR A 1 180 ? 17.005 -8.442 -16.564 1.00 90.00 180 TYR A O 1
ATOM 1492 N N . LEU A 1 181 ? 17.600 -7.184 -14.803 1.00 89.44 181 LEU A N 1
ATOM 1493 C CA . LEU A 1 181 ? 16.929 -5.967 -15.261 1.00 89.44 181 LEU A CA 1
ATOM 1494 C C . LEU A 1 181 ? 17.408 -5.530 -16.652 1.00 89.44 181 LEU A C 1
ATOM 1496 O O . LEU A 1 181 ? 16.577 -5.263 -17.513 1.00 89.44 181 LEU A O 1
ATOM 1500 N N . SER A 1 182 ? 18.717 -5.504 -16.910 1.00 83.62 182 SER A N 1
ATOM 1501 C CA . SER A 1 182 ? 19.255 -5.106 -18.222 1.00 83.62 182 SER A CA 1
ATOM 1502 C C . SER A 1 182 ? 18.836 -6.052 -19.351 1.00 83.62 182 SER A C 1
ATOM 1504 O O . SER A 1 182 ? 18.553 -5.600 -20.453 1.00 83.62 182 SER A O 1
ATOM 1506 N N . PHE A 1 183 ? 18.708 -7.349 -19.059 1.00 85.69 183 PHE A N 1
ATOM 1507 C CA . PHE A 1 183 ? 18.274 -8.363 -20.024 1.00 85.69 183 PHE A CA 1
ATOM 1508 C C . PHE A 1 183 ? 16.784 -8.286 -20.364 1.00 85.69 183 PHE A C 1
ATOM 1510 O O . PHE A 1 183 ? 16.350 -8.920 -21.321 1.00 85.69 183 PHE A O 1
ATOM 1517 N N . SER A 1 184 ? 15.982 -7.532 -19.604 1.00 85.62 184 SER A N 1
ATOM 1518 C CA . SER A 1 184 ? 14.537 -7.424 -19.850 1.00 85.62 184 SER A CA 1
ATOM 1519 C C . SER A 1 184 ? 14.183 -6.716 -21.165 1.00 85.62 184 SER A C 1
ATOM 1521 O O . SER A 1 184 ? 13.041 -6.802 -21.613 1.00 85.62 184 SER A O 1
ATOM 1523 N N . LEU A 1 185 ? 15.159 -6.057 -21.797 1.00 83.81 185 LEU A N 1
ATOM 1524 C CA . LEU A 1 185 ? 15.045 -5.460 -23.130 1.00 83.81 185 LEU A CA 1
ATOM 1525 C C . LEU A 1 185 ? 15.194 -6.482 -24.263 1.00 83.81 185 LEU A C 1
ATOM 1527 O O . LEU A 1 185 ? 14.655 -6.271 -25.343 1.00 83.81 185 LEU A O 1
ATOM 1531 N N . ASP A 1 186 ? 15.885 -7.592 -24.001 1.00 82.31 186 ASP A N 1
ATOM 1532 C CA . ASP A 1 186 ? 16.161 -8.635 -24.993 1.00 82.31 186 ASP A CA 1
ATOM 1533 C C . ASP A 1 186 ? 15.326 -9.902 -24.750 1.00 82.31 186 ASP A C 1
ATOM 1535 O O . ASP A 1 186 ? 15.051 -10.669 -25.673 1.00 82.31 186 ASP A O 1
ATOM 1539 N N . LEU A 1 187 ? 14.931 -10.148 -23.494 1.00 84.88 187 LEU A N 1
ATOM 1540 C CA . LEU A 1 187 ? 14.293 -11.383 -23.044 1.00 84.88 187 LEU A CA 1
ATOM 1541 C C . LEU A 1 187 ? 13.030 -11.104 -22.219 1.00 84.88 187 LEU A C 1
ATOM 1543 O O . LEU A 1 187 ? 13.067 -10.421 -21.195 1.00 84.88 187 LEU A O 1
ATOM 1547 N N . ASP A 1 188 ? 11.918 -11.746 -22.589 1.00 85.94 188 ASP A N 1
ATOM 1548 C CA . ASP A 1 188 ? 10.711 -11.777 -21.755 1.00 85.94 188 ASP A CA 1
ATOM 1549 C C . ASP A 1 188 ? 10.821 -12.882 -20.688 1.00 85.94 188 ASP A C 1
ATOM 1551 O O . ASP A 1 188 ? 10.489 -14.049 -20.916 1.00 85.94 188 ASP A O 1
ATOM 1555 N N . LEU A 1 189 ? 11.293 -12.506 -19.496 1.00 86.12 189 LEU A N 1
ATOM 1556 C CA . LEU A 1 189 ? 11.418 -13.408 -18.343 1.00 86.12 189 LEU A CA 1
ATOM 1557 C C . LEU A 1 189 ? 10.261 -13.272 -17.338 1.00 86.12 189 LEU A C 1
ATOM 1559 O O . LEU A 1 189 ? 10.329 -13.828 -16.237 1.00 86.12 189 LEU A O 1
ATOM 1563 N N . ARG A 1 190 ? 9.166 -12.585 -17.695 1.00 86.81 190 ARG A N 1
ATOM 1564 C CA . ARG A 1 190 ? 8.059 -12.304 -16.762 1.00 86.81 190 ARG A CA 1
ATOM 1565 C C . ARG A 1 190 ? 7.435 -13.563 -16.175 1.00 86.81 190 ARG A C 1
ATOM 1567 O O . ARG A 1 190 ? 7.095 -13.601 -14.997 1.00 86.81 190 ARG A O 1
ATOM 1574 N N . ARG A 1 191 ? 7.346 -14.638 -16.964 1.00 85.38 191 ARG A N 1
ATOM 1575 C CA . ARG A 1 191 ? 6.805 -15.934 -16.508 1.00 85.38 191 ARG A CA 1
ATOM 1576 C C . ARG A 1 191 ? 7.600 -16.557 -15.357 1.00 85.38 191 ARG A C 1
ATOM 1578 O O . ARG A 1 191 ? 7.043 -17.379 -14.636 1.00 85.38 191 ARG A O 1
ATOM 1585 N N . TYR A 1 192 ? 8.868 -16.184 -15.192 1.00 86.75 192 TYR A N 1
ATOM 1586 C CA . TYR A 1 192 ? 9.726 -16.686 -14.120 1.00 86.75 192 TYR A CA 1
ATOM 1587 C C . TYR A 1 192 ? 9.679 -15.800 -12.876 1.00 86.75 192 TYR A C 1
ATOM 1589 O O . TYR A 1 192 ? 9.698 -16.322 -11.764 1.00 86.75 192 TYR A O 1
ATOM 1597 N N . PHE A 1 193 ? 9.604 -14.477 -13.048 1.00 88.38 193 PHE A N 1
ATOM 1598 C CA . PHE A 1 193 ? 9.703 -13.534 -11.930 1.00 88.38 193 PHE A CA 1
ATOM 1599 C C . PHE A 1 193 ? 8.364 -12.988 -11.434 1.00 88.38 193 PHE A C 1
ATOM 1601 O O . PHE A 1 193 ? 8.244 -12.679 -10.252 1.00 88.38 193 PHE A O 1
ATOM 1608 N N . PHE A 1 194 ? 7.364 -12.877 -12.307 1.00 87.75 194 PHE A N 1
ATOM 1609 C CA . PHE A 1 194 ? 6.152 -12.091 -12.056 1.00 87.75 194 PHE A CA 1
ATOM 1610 C C . PHE A 1 194 ? 4.852 -12.877 -12.257 1.00 87.75 194 PHE A C 1
ATOM 1612 O O . PHE A 1 194 ? 3.772 -12.297 -12.246 1.00 87.75 194 PHE A O 1
ATOM 1619 N N . LYS A 1 195 ? 4.929 -14.208 -12.407 1.00 81.56 195 LYS A N 1
ATOM 1620 C CA . LYS A 1 195 ? 3.763 -15.090 -12.608 1.00 81.56 195 LYS A CA 1
ATOM 1621 C C . LYS A 1 195 ? 2.638 -14.830 -11.598 1.00 81.56 195 LYS A C 1
ATOM 1623 O O . LYS A 1 195 ? 1.463 -14.791 -11.960 1.00 81.56 195 LYS A O 1
ATOM 1628 N N . ASP A 1 196 ? 3.019 -14.627 -10.342 1.00 82.38 196 ASP A N 1
ATOM 1629 C CA . ASP A 1 196 ? 2.097 -14.450 -9.228 1.00 82.38 196 ASP A CA 1
ATOM 1630 C C . ASP A 1 196 ? 2.055 -13.002 -8.728 1.00 82.38 196 ASP A C 1
ATOM 1632 O O . ASP A 1 196 ? 1.632 -12.764 -7.601 1.00 82.38 196 ASP A O 1
ATOM 1636 N N . LEU A 1 197 ? 2.402 -12.028 -9.568 1.00 88.38 197 LEU A N 1
ATOM 1637 C CA . LEU A 1 197 ? 2.323 -10.609 -9.232 1.00 88.38 197 LEU A CA 1
ATOM 1638 C C . LEU A 1 197 ? 1.278 -9.899 -10.084 1.00 88.38 197 LEU A C 1
ATOM 1640 O O . LEU A 1 197 ? 0.995 -10.292 -11.215 1.00 88.38 197 LEU A O 1
ATOM 1644 N N . TYR A 1 198 ? 0.696 -8.854 -9.512 1.00 86.56 198 TYR A N 1
ATOM 1645 C CA . TYR A 1 198 ? -0.234 -7.977 -10.201 1.00 86.56 198 TYR A CA 1
ATOM 1646 C C . TYR A 1 198 ? 0.250 -6.536 -10.076 1.00 86.56 198 TYR A C 1
ATOM 1648 O O . TYR A 1 198 ? 0.053 -5.901 -9.047 1.00 86.56 198 TYR A O 1
ATOM 1656 N N . PHE A 1 199 ? 0.938 -6.043 -11.103 1.00 82.88 199 PHE A N 1
ATOM 1657 C CA . PHE A 1 199 ? 1.522 -4.704 -11.093 1.00 82.88 199 PHE A CA 1
ATOM 1658 C C . PHE A 1 199 ? 0.664 -3.712 -11.845 1.00 82.88 199 PHE A C 1
ATOM 1660 O O . PHE A 1 199 ? 0.211 -4.044 -12.937 1.00 82.88 199 PHE A O 1
ATOM 1667 N N . ALA A 1 200 ? 0.577 -2.489 -11.309 1.00 69.56 200 ALA A N 1
ATOM 1668 C CA . ALA A 1 200 ? 0.401 -1.210 -12.008 1.00 69.56 200 ALA A CA 1
ATOM 1669 C C . ALA A 1 200 ? -0.541 -1.201 -13.239 1.00 69.56 200 ALA A C 1
ATOM 1671 O O . ALA A 1 200 ? -0.374 -0.410 -14.167 1.00 69.56 200 ALA A O 1
ATOM 1672 N N . THR A 1 201 ? -1.547 -2.071 -13.252 1.00 80.62 201 THR A N 1
ATOM 1673 C CA . THR A 1 201 ? -2.475 -2.299 -14.356 1.00 80.62 201 THR A CA 1
ATOM 1674 C C . THR A 1 201 ? -3.880 -2.342 -13.792 1.00 80.62 201 THR A C 1
ATOM 1676 O O . THR A 1 201 ? -4.088 -2.604 -12.609 1.00 80.62 201 THR A O 1
ATOM 1679 N N . ARG A 1 202 ? -4.853 -2.004 -14.635 1.00 86.19 202 ARG A N 1
ATOM 1680 C CA . ARG A 1 202 ? -6.253 -2.012 -14.230 1.00 86.19 202 ARG A CA 1
ATOM 1681 C C . ARG A 1 202 ? -6.715 -3.449 -14.035 1.00 86.19 202 ARG A C 1
ATOM 1683 O O . ARG A 1 202 ? -6.663 -4.229 -14.990 1.00 86.19 202 ARG A O 1
ATOM 1690 N N . GLU A 1 203 ? -7.185 -3.747 -12.825 1.00 88.62 203 GLU A N 1
ATOM 1691 C CA . GLU A 1 203 ? -7.672 -5.053 -12.396 1.00 88.62 203 GLU A CA 1
ATOM 1692 C C . GLU A 1 203 ? -8.616 -5.659 -13.438 1.00 88.62 203 GLU A C 1
ATOM 1694 O O . GLU A 1 203 ? -9.572 -5.034 -13.899 1.00 88.62 203 GLU A O 1
ATOM 1699 N N . SER A 1 204 ? -8.322 -6.899 -13.829 1.00 86.75 204 SER A N 1
ATOM 1700 C CA . SER A 1 204 ? -9.125 -7.653 -14.786 1.00 86.75 204 SER A CA 1
ATOM 1701 C C . SER A 1 204 ? -9.824 -8.793 -14.068 1.00 86.75 204 SER A C 1
ATOM 1703 O O . SER A 1 204 ? -9.185 -9.756 -13.640 1.00 86.75 204 SER A O 1
ATOM 1705 N N . GLU A 1 205 ? -11.146 -8.706 -13.971 1.00 84.56 205 GLU A N 1
ATOM 1706 C CA . GLU A 1 205 ? -11.983 -9.705 -13.304 1.00 84.56 205 GLU A CA 1
ATOM 1707 C C . GLU A 1 205 ? -11.711 -11.132 -13.816 1.00 84.56 205 GLU A C 1
ATOM 1709 O O . GLU A 1 205 ? -11.509 -12.060 -13.030 1.00 84.56 205 GLU A O 1
ATOM 1714 N N . SER A 1 206 ? -11.585 -11.300 -15.137 1.00 84.88 206 SER A N 1
ATOM 1715 C CA . SER A 1 206 ? -11.348 -12.605 -15.773 1.00 84.88 206 SER A CA 1
ATOM 1716 C C . SER A 1 206 ? -10.009 -13.257 -15.392 1.00 84.88 206 SER A C 1
ATOM 1718 O O . SER A 1 206 ? -9.879 -14.488 -15.459 1.00 84.88 206 SER A O 1
ATOM 1720 N N . LEU A 1 207 ? -9.020 -12.452 -14.988 1.00 81.62 207 LEU A N 1
ATOM 1721 C CA . LEU A 1 207 ? -7.722 -12.910 -14.494 1.00 81.62 207 LEU A CA 1
ATOM 1722 C C . LEU A 1 207 ? -7.742 -13.104 -12.977 1.00 81.62 207 LEU A C 1
ATOM 1724 O O . LEU A 1 207 ? -7.273 -14.130 -12.484 1.00 81.62 207 LEU A O 1
ATOM 1728 N N . LEU A 1 208 ? -8.291 -12.140 -12.238 1.00 85.31 208 LEU A N 1
ATOM 1729 C CA . LEU A 1 208 ? -8.184 -12.095 -10.781 1.00 85.31 208 LEU A CA 1
ATOM 1730 C C . LEU A 1 208 ? -9.096 -13.102 -10.085 1.00 85.31 208 LEU A C 1
ATOM 1732 O O . LEU A 1 208 ? -8.658 -13.712 -9.115 1.00 85.31 208 LEU A O 1
ATOM 1736 N N . ILE A 1 209 ? -10.286 -13.402 -10.621 1.00 78.25 209 ILE A N 1
ATOM 1737 C CA . ILE A 1 209 ? -11.170 -14.446 -10.061 1.00 78.25 209 ILE A CA 1
ATOM 1738 C C . ILE A 1 209 ? -10.495 -15.830 -10.046 1.00 78.25 209 ILE A C 1
ATOM 1740 O O . ILE A 1 209 ? -10.834 -16.688 -9.231 1.00 78.25 209 ILE A O 1
ATOM 1744 N N . LYS A 1 210 ? -9.509 -16.064 -10.920 1.00 83.31 210 LYS A N 1
ATOM 1745 C CA . LYS A 1 210 ? -8.762 -17.330 -10.968 1.00 83.31 210 LYS A CA 1
ATOM 1746 C C . LYS A 1 210 ? -7.661 -17.416 -9.909 1.00 83.31 210 LYS A C 1
ATOM 1748 O O . LYS A 1 210 ? -7.145 -18.507 -9.680 1.00 83.31 210 LYS A O 1
ATOM 1753 N N . ARG A 1 211 ? -7.285 -16.298 -9.278 1.00 89.00 211 ARG A N 1
ATOM 1754 C CA . ARG A 1 211 ? -6.208 -16.240 -8.283 1.00 89.00 211 ARG A CA 1
ATOM 1755 C C . ARG A 1 211 ? -6.730 -16.636 -6.907 1.00 89.00 211 ARG A C 1
ATOM 1757 O O . ARG A 1 211 ? -7.769 -16.152 -6.458 1.00 89.00 211 ARG A O 1
ATOM 1764 N N . ASP A 1 212 ? -5.972 -17.477 -6.211 1.00 91.50 212 ASP A N 1
ATOM 1765 C CA . ASP A 1 212 ? -6.338 -17.983 -4.882 1.00 91.50 212 ASP A CA 1
ATOM 1766 C C . ASP A 1 212 ? -6.559 -16.864 -3.865 1.00 91.50 212 ASP A C 1
ATOM 1768 O O . ASP A 1 212 ? -7.505 -16.934 -3.085 1.00 91.50 212 ASP A O 1
ATOM 1772 N N . SER A 1 213 ? -5.752 -15.800 -3.919 1.00 93.00 213 SER A N 1
ATOM 1773 C CA . SER A 1 213 ? -5.863 -14.654 -3.011 1.00 93.00 213 SER A CA 1
ATOM 1774 C C . SER A 1 213 ? -7.206 -13.924 -3.133 1.00 93.00 213 SER A C 1
ATOM 1776 O O . SER A 1 213 ? -7.831 -13.628 -2.115 1.00 93.00 213 SER A O 1
ATOM 1778 N N . TYR A 1 214 ? -7.702 -13.697 -4.353 1.00 94.06 214 TYR A N 1
ATOM 1779 C CA . TYR A 1 214 ? -9.002 -13.052 -4.585 1.00 94.06 214 TYR A CA 1
ATOM 1780 C C . TYR A 1 214 ? -10.174 -13.978 -4.260 1.00 94.06 214 TYR A C 1
ATOM 1782 O O . TYR A 1 214 ? -11.172 -13.520 -3.703 1.00 94.06 214 TYR A O 1
ATOM 1790 N N . ARG A 1 215 ? -10.057 -15.282 -4.548 1.00 93.38 215 ARG A N 1
ATOM 1791 C CA . ARG A 1 215 ? -11.070 -16.270 -4.135 1.00 93.38 215 ARG A CA 1
ATOM 1792 C C . ARG A 1 215 ? -11.199 -16.318 -2.617 1.00 93.38 215 ARG A C 1
ATOM 1794 O O . ARG A 1 215 ? -12.297 -16.159 -2.092 1.00 93.38 215 ARG A O 1
ATOM 1801 N N . LEU A 1 216 ? -10.067 -16.424 -1.921 1.00 95.12 216 LEU A N 1
ATOM 1802 C CA . LEU A 1 216 ? -10.008 -16.403 -0.464 1.00 95.12 216 LEU A CA 1
ATOM 1803 C C . LEU A 1 216 ? -10.581 -15.100 0.106 1.00 95.12 216 LEU A C 1
ATOM 1805 O O . LEU A 1 216 ? -11.353 -15.138 1.062 1.00 95.12 216 LEU A O 1
ATOM 1809 N N . PHE A 1 217 ? -10.248 -13.952 -0.490 1.00 95.75 217 PHE A N 1
ATOM 1810 C CA . PHE A 1 217 ? -10.800 -12.665 -0.075 1.00 95.75 217 PHE A CA 1
ATOM 1811 C C . PHE A 1 217 ? -12.326 -12.614 -0.239 1.00 95.75 217 PHE A C 1
ATOM 1813 O O . PHE A 1 217 ? -13.033 -12.267 0.709 1.00 95.75 217 PHE A O 1
ATOM 1820 N N . SER A 1 218 ? -12.844 -13.037 -1.394 1.00 95.31 218 SER A N 1
ATOM 1821 C CA . SER A 1 218 ? -14.286 -13.134 -1.646 1.00 95.31 218 SER A CA 1
ATOM 1822 C C . SER A 1 218 ? -14.984 -14.033 -0.620 1.00 95.31 218 SER A C 1
ATOM 1824 O O . SER A 1 218 ? -16.005 -13.651 -0.046 1.00 95.31 218 SER A O 1
ATOM 1826 N N . ASP A 1 219 ? -14.423 -15.206 -0.327 1.00 95.25 219 ASP A N 1
ATOM 1827 C CA . ASP A 1 219 ? -15.009 -16.149 0.628 1.00 95.25 219 ASP A CA 1
ATOM 1828 C C . ASP A 1 219 ? -14.975 -15.617 2.064 1.00 95.25 219 ASP A C 1
ATOM 1830 O O . ASP A 1 219 ? -15.943 -15.766 2.816 1.00 95.25 219 ASP A O 1
ATOM 1834 N N . ILE A 1 220 ? -13.915 -14.897 2.430 1.00 95.69 220 ILE A N 1
ATOM 1835 C CA . ILE A 1 220 ? -13.844 -14.196 3.711 1.00 95.69 220 ILE A CA 1
ATOM 1836 C C . ILE A 1 220 ? -14.954 -13.162 3.833 1.00 95.69 220 ILE A C 1
ATOM 1838 O O . ILE A 1 220 ? -15.622 -13.137 4.867 1.00 95.69 220 ILE A O 1
ATOM 1842 N N . LEU A 1 221 ? -15.190 -12.349 2.805 1.00 96.31 221 LEU A N 1
ATOM 1843 C CA . LEU A 1 221 ? -16.263 -11.355 2.823 1.00 96.31 221 LEU A CA 1
ATOM 1844 C C . LEU A 1 221 ? -17.656 -11.999 2.919 1.00 96.31 221 LEU A C 1
ATOM 1846 O O . LEU A 1 221 ? -18.537 -11.445 3.571 1.00 96.31 221 LEU A O 1
ATOM 1850 N N . LYS A 1 222 ? -17.868 -13.183 2.329 1.00 94.62 222 LYS A N 1
ATOM 1851 C CA . LYS A 1 222 ? -19.151 -13.907 2.419 1.00 94.62 222 LYS A CA 1
ATOM 1852 C C . LYS A 1 222 ? -19.430 -14.453 3.821 1.00 94.62 222 LYS A C 1
ATOM 1854 O O . LYS A 1 222 ? -20.571 -14.422 4.274 1.00 94.62 222 LYS A O 1
ATOM 1859 N N . VAL A 1 223 ? -18.407 -14.992 4.487 1.00 94.56 223 VAL A N 1
ATOM 1860 C CA . VAL A 1 223 ? -18.574 -15.742 5.746 1.00 94.56 223 VAL A CA 1
ATOM 1861 C C . VAL A 1 223 ? -18.431 -14.850 6.981 1.00 94.56 223 VAL A C 1
ATOM 1863 O O . VAL A 1 223 ? -19.002 -15.136 8.035 1.00 94.56 223 VAL A O 1
ATOM 1866 N N . ASN A 1 224 ? -17.672 -13.759 6.886 1.00 95.19 224 ASN A N 1
ATOM 1867 C CA . ASN A 1 224 ? -17.342 -12.930 8.038 1.00 95.19 224 ASN A CA 1
ATOM 1868 C C . ASN A 1 224 ? -18.225 -11.687 8.117 1.00 95.19 224 ASN A C 1
ATOM 1870 O O . ASN A 1 224 ? -18.457 -11.009 7.128 1.00 95.19 224 ASN A O 1
ATOM 1874 N N . LYS A 1 225 ? -18.647 -11.338 9.336 1.00 95.50 225 LYS A N 1
ATOM 1875 C CA . LYS A 1 225 ? -19.284 -10.051 9.640 1.00 95.50 225 LYS A CA 1
ATOM 1876 C C . LYS A 1 225 ? -18.311 -9.177 10.421 1.00 95.50 225 LYS A C 1
ATOM 1878 O O . LYS A 1 225 ? -18.141 -9.340 11.629 1.00 95.50 225 LYS A O 1
ATOM 1883 N N . PHE A 1 226 ? -17.643 -8.278 9.716 1.00 96.75 226 PHE A N 1
ATOM 1884 C CA . PHE A 1 226 ? -16.775 -7.255 10.287 1.00 96.75 226 PHE A CA 1
ATOM 1885 C C . PHE A 1 226 ? -17.597 -6.082 10.808 1.00 96.75 226 PHE A C 1
ATOM 1887 O O . PHE A 1 226 ? -18.501 -5.601 10.124 1.00 96.75 226 PHE A O 1
ATOM 1894 N N . LYS A 1 227 ? -17.249 -5.593 12.002 1.00 95.94 227 LYS A N 1
ATOM 1895 C CA . LYS A 1 227 ? -17.838 -4.362 12.541 1.00 95.94 227 LYS A CA 1
ATOM 1896 C C . LYS A 1 227 ? -17.285 -3.129 11.827 1.00 95.94 227 LYS A C 1
ATOM 1898 O O . LYS A 1 227 ? -18.030 -2.187 11.569 1.00 95.94 227 LYS A O 1
ATOM 1903 N N . ASN A 1 228 ? -15.988 -3.155 11.518 1.00 96.69 228 ASN A N 1
ATOM 1904 C CA . ASN A 1 228 ? -15.285 -2.058 10.868 1.00 96.69 228 ASN A CA 1
ATOM 1905 C C . ASN A 1 228 ? -14.544 -2.552 9.623 1.00 96.69 228 ASN A C 1
ATOM 1907 O O . ASN A 1 228 ? -13.928 -3.621 9.657 1.00 96.69 228 ASN A O 1
ATOM 1911 N N . ILE A 1 229 ? -14.556 -1.734 8.575 1.00 97.69 229 ILE A N 1
ATOM 1912 C CA . ILE A 1 229 ? -13.624 -1.805 7.449 1.00 97.69 229 ILE A CA 1
ATOM 1913 C C . ILE A 1 229 ? -12.668 -0.624 7.596 1.00 97.69 229 ILE A C 1
ATOM 1915 O O . ILE A 1 229 ? -13.103 0.524 7.576 1.00 97.69 229 ILE A O 1
ATOM 1919 N N . VAL A 1 230 ? -11.384 -0.896 7.797 1.00 98.06 230 VAL A N 1
ATOM 1920 C CA . VAL A 1 230 ? -10.354 0.114 8.054 1.00 98.06 230 VAL A CA 1
ATOM 1921 C C . VAL A 1 230 ? -9.417 0.169 6.858 1.00 98.06 230 VAL A C 1
ATOM 1923 O O . VAL A 1 230 ? -8.695 -0.786 6.595 1.00 98.06 230 VAL A O 1
ATOM 1926 N N . ILE A 1 231 ? -9.427 1.279 6.134 1.00 98.06 231 ILE A N 1
ATOM 1927 C CA . ILE A 1 231 ? -8.597 1.514 4.954 1.00 98.06 231 ILE A CA 1
ATOM 1928 C C . ILE A 1 231 ? -7.441 2.421 5.365 1.00 98.06 231 ILE A C 1
ATOM 1930 O O . ILE A 1 231 ? -7.676 3.508 5.892 1.00 98.06 231 ILE A O 1
ATOM 1934 N N . VAL A 1 232 ? -6.206 1.977 5.136 1.00 97.62 232 VAL A N 1
ATOM 1935 C CA . VAL A 1 232 ? -4.994 2.708 5.521 1.00 97.62 232 VAL A CA 1
ATOM 1936 C C . VAL A 1 232 ? -4.121 2.931 4.295 1.00 97.62 232 VAL A C 1
ATOM 1938 O O . VAL A 1 232 ? -3.646 1.969 3.691 1.00 97.62 232 VAL A O 1
ATOM 1941 N N . GLY A 1 233 ? -3.907 4.197 3.927 1.00 93.75 233 GLY A N 1
ATOM 1942 C CA . GLY A 1 233 ? -2.979 4.573 2.857 1.00 93.75 233 GLY A CA 1
ATOM 1943 C C . GLY A 1 233 ? -3.286 3.945 1.492 1.00 93.75 233 GLY A C 1
ATOM 1944 O O . GLY A 1 233 ? -2.357 3.636 0.744 1.00 93.75 233 GLY A O 1
ATOM 1945 N N . TYR A 1 234 ? -4.561 3.678 1.196 1.00 94.56 234 TYR A N 1
ATOM 1946 C CA . TYR A 1 234 ? -5.003 2.987 -0.014 1.00 94.56 234 TYR A CA 1
ATOM 1947 C C . TYR A 1 234 ? -5.984 3.839 -0.818 1.00 94.56 234 TYR A C 1
ATOM 1949 O O . TYR A 1 234 ? -6.972 4.337 -0.280 1.00 94.56 234 TYR A O 1
ATOM 1957 N N . SER A 1 235 ? -5.719 3.972 -2.117 1.00 90.38 235 SER A N 1
ATOM 1958 C CA . SER A 1 235 ? -6.415 4.897 -3.016 1.00 90.38 235 SER A CA 1
ATOM 1959 C C . SER A 1 235 ? -7.234 4.217 -4.116 1.00 90.38 235 SER A C 1
ATOM 1961 O O . SER A 1 235 ? -7.703 4.911 -5.017 1.00 90.38 235 SER A O 1
ATOM 1963 N N . PHE A 1 236 ? -7.372 2.883 -4.095 1.00 90.88 236 PHE A N 1
ATOM 1964 C CA . PHE A 1 236 ? -7.917 2.089 -5.215 1.00 90.88 236 PHE A CA 1
ATOM 1965 C C . PHE A 1 236 ? -7.174 2.300 -6.542 1.00 90.88 236 PHE A C 1
ATOM 1967 O O . PHE A 1 236 ? -7.728 2.125 -7.631 1.00 90.88 236 PHE A O 1
ATOM 1974 N N . PHE A 1 237 ? -5.926 2.758 -6.439 1.00 86.56 237 PHE A N 1
ATOM 1975 C CA . PHE A 1 237 ? -5.099 3.169 -7.559 1.00 86.56 237 PHE A CA 1
ATOM 1976 C C . PHE A 1 237 ? -5.838 4.140 -8.506 1.00 86.56 237 PHE A C 1
ATOM 1978 O O . PHE A 1 237 ? -5.908 3.969 -9.723 1.00 86.56 237 PHE A O 1
ATOM 1985 N N . LYS A 1 238 ? -6.449 5.171 -7.907 1.00 82.62 238 LYS A N 1
ATOM 1986 C CA . LYS A 1 238 ? -7.123 6.270 -8.608 1.00 82.62 238 LYS A CA 1
ATOM 1987 C C . LYS A 1 238 ? -6.155 6.980 -9.560 1.00 82.62 238 LYS A C 1
ATOM 1989 O O . LYS A 1 238 ? -5.151 7.532 -9.114 1.00 82.62 238 LYS A O 1
ATOM 1994 N N . LYS A 1 239 ? -6.495 7.030 -10.849 1.00 77.69 239 LYS A N 1
ATOM 1995 C CA . LYS A 1 239 ? -5.724 7.759 -11.871 1.00 77.69 239 LYS A CA 1
ATOM 1996 C C . LYS A 1 239 ? -6.223 9.186 -12.071 1.00 77.69 239 LYS A C 1
ATOM 1998 O O . LYS A 1 239 ? -5.432 10.108 -12.232 1.00 77.69 239 LYS A O 1
ATOM 2003 N N . ASN A 1 240 ? -7.537 9.377 -12.077 1.00 77.56 240 ASN A N 1
ATOM 2004 C CA . ASN A 1 240 ? -8.177 10.688 -12.172 1.00 77.56 240 ASN A CA 1
ATOM 2005 C C . ASN A 1 240 ? -9.485 10.673 -11.371 1.00 77.56 240 ASN A C 1
ATOM 2007 O O . ASN A 1 240 ? -9.715 9.753 -10.588 1.00 77.56 240 ASN A O 1
ATOM 2011 N N . PHE A 1 241 ? -10.322 11.708 -11.497 1.00 69.81 241 PHE A N 1
ATOM 2012 C CA . PHE A 1 241 ? -11.589 11.719 -10.774 1.00 69.81 241 PHE A CA 1
ATOM 2013 C C . PHE A 1 241 ? -12.403 10.463 -11.106 1.00 69.81 241 PHE A C 1
ATOM 2015 O O . PHE A 1 241 ? -12.764 9.765 -10.174 1.00 69.81 241 PHE A O 1
ATOM 2022 N N . ASP A 1 242 ? -12.604 10.093 -12.365 1.00 76.38 242 ASP A N 1
ATOM 2023 C CA . ASP A 1 242 ? -13.557 9.045 -12.762 1.00 76.38 242 ASP A CA 1
ATOM 2024 C C . ASP A 1 242 ? -12.978 7.625 -12.849 1.00 76.38 242 ASP A C 1
ATOM 2026 O O . ASP A 1 242 ? -13.732 6.654 -12.870 1.00 76.38 242 ASP A O 1
ATOM 2030 N N . GLU A 1 243 ? -11.655 7.480 -12.855 1.00 84.38 243 GLU A N 1
ATOM 2031 C CA . GLU A 1 243 ? -10.989 6.210 -13.141 1.00 84.38 243 GLU A CA 1
ATOM 2032 C C . GLU A 1 243 ? -10.198 5.674 -11.937 1.00 84.38 243 GLU A C 1
ATOM 2034 O O . GLU A 1 243 ? -9.241 6.299 -11.466 1.00 84.38 243 GLU A O 1
ATOM 2039 N N . ILE A 1 244 ? -10.581 4.476 -11.479 1.00 89.50 244 ILE A N 1
ATOM 2040 C CA . ILE A 1 244 ? -9.833 3.652 -10.518 1.00 89.50 244 ILE A CA 1
ATOM 2041 C C . ILE A 1 244 ? -9.339 2.384 -11.211 1.00 89.50 244 ILE A C 1
ATOM 2043 O O . ILE A 1 244 ? -9.988 1.881 -12.133 1.00 89.50 244 ILE A O 1
ATOM 2047 N N . TYR A 1 245 ? -8.179 1.890 -10.791 1.00 90.31 245 TYR A N 1
ATOM 2048 C CA . TYR A 1 245 ? -7.547 0.732 -11.419 1.00 90.31 245 TYR A CA 1
ATOM 2049 C C . TYR A 1 245 ? -7.817 -0.551 -10.634 1.00 90.31 245 TYR A C 1
ATOM 2051 O O . TYR A 1 245 ? -7.958 -1.600 -11.257 1.00 90.31 245 TYR A O 1
ATOM 2059 N N . ASP A 1 246 ? -8.026 -0.469 -9.320 1.00 92.00 246 ASP A N 1
ATOM 2060 C CA . ASP A 1 246 ? -8.350 -1.631 -8.487 1.00 92.00 246 ASP A CA 1
ATOM 2061 C C . ASP A 1 246 ? -9.861 -1.915 -8.443 1.00 92.00 246 ASP A C 1
ATOM 2063 O O . ASP A 1 246 ? -10.506 -1.875 -7.390 1.00 92.00 246 ASP A O 1
ATOM 2067 N N . VAL A 1 247 ? -10.448 -2.134 -9.623 1.00 91.50 247 VAL A N 1
ATOM 2068 C CA . VAL A 1 247 ? -11.903 -2.261 -9.804 1.00 91.50 247 VAL A CA 1
ATOM 2069 C C . VAL A 1 247 ? -12.494 -3.509 -9.142 1.00 91.50 247 VAL A C 1
ATOM 2071 O O . VAL A 1 247 ? -13.540 -3.411 -8.515 1.00 91.50 247 VAL A O 1
ATOM 2074 N N . VAL A 1 248 ? -11.819 -4.660 -9.198 1.00 93.12 248 VAL A N 1
ATOM 2075 C CA . VAL A 1 248 ? -12.328 -5.922 -8.631 1.00 93.12 248 VAL A CA 1
ATOM 2076 C C . VAL A 1 248 ? -12.290 -5.866 -7.106 1.00 93.12 248 VAL A C 1
ATOM 2078 O O . VAL A 1 248 ? -13.235 -6.276 -6.433 1.00 93.12 248 VAL A O 1
ATOM 2081 N N . THR A 1 249 ? -11.207 -5.328 -6.546 1.00 94.06 249 THR A N 1
ATOM 2082 C CA . THR A 1 249 ? -11.074 -5.094 -5.108 1.00 94.06 249 THR A CA 1
ATOM 2083 C C . THR A 1 249 ? -12.148 -4.121 -4.621 1.00 94.06 249 THR A C 1
ATOM 2085 O O . THR A 1 249 ? -12.807 -4.393 -3.614 1.00 94.06 249 THR A O 1
ATOM 2088 N N . TYR A 1 250 ? -12.358 -3.016 -5.345 1.00 94.19 250 TYR A N 1
ATOM 2089 C CA . TYR A 1 250 ? -13.422 -2.052 -5.066 1.00 94.19 250 TYR A CA 1
ATOM 2090 C C . TYR A 1 250 ? -14.812 -2.705 -5.078 1.00 94.19 250 TYR A C 1
ATOM 2092 O O . TYR A 1 250 ? -15.541 -2.579 -4.091 1.00 94.19 250 TYR A O 1
ATOM 2100 N N . ASP A 1 251 ? -15.147 -3.456 -6.129 1.00 93.62 251 ASP A N 1
ATOM 2101 C CA . ASP A 1 251 ? -16.457 -4.096 -6.285 1.00 93.62 251 ASP A CA 1
ATOM 2102 C C . ASP A 1 251 ? -16.740 -5.087 -5.147 1.00 93.62 251 ASP A C 1
ATOM 2104 O O . ASP A 1 251 ? -17.801 -5.032 -4.525 1.00 93.62 251 ASP A O 1
ATOM 2108 N N . LEU A 1 252 ? -15.759 -5.921 -4.774 1.00 94.69 252 LEU A N 1
ATOM 2109 C CA . LEU A 1 252 ? -15.884 -6.851 -3.645 1.00 94.69 252 LEU A CA 1
ATOM 2110 C C . LEU A 1 252 ? -16.182 -6.131 -2.318 1.00 94.69 252 LEU A C 1
ATOM 2112 O O . LEU A 1 252 ? -17.011 -6.589 -1.524 1.00 94.69 252 LEU A O 1
ATOM 2116 N N . ILE A 1 253 ? -15.517 -5.001 -2.064 1.00 95.25 253 ILE A N 1
ATOM 2117 C CA . ILE A 1 253 ? -15.733 -4.199 -0.852 1.00 95.25 253 ILE A CA 1
ATOM 2118 C C . ILE A 1 253 ? -17.118 -3.547 -0.880 1.00 95.25 253 ILE A C 1
ATOM 2120 O O . ILE A 1 253 ? -17.827 -3.574 0.130 1.00 95.25 253 ILE A O 1
ATOM 2124 N N . CYS A 1 254 ? -17.523 -2.983 -2.018 1.00 94.06 254 CYS A N 1
ATOM 2125 C CA . CYS A 1 254 ? -18.837 -2.373 -2.182 1.00 94.06 254 CYS A CA 1
ATOM 2126 C C . CYS A 1 254 ? -19.963 -3.395 -1.987 1.00 94.06 254 CYS A C 1
ATOM 2128 O O . CYS A 1 254 ? -20.868 -3.152 -1.186 1.00 94.06 254 CYS A O 1
ATOM 2130 N N . ASP A 1 255 ? -19.866 -4.565 -2.614 1.00 93.81 255 ASP A N 1
ATOM 2131 C CA . ASP A 1 255 ? -20.817 -5.668 -2.454 1.00 93.81 255 ASP A CA 1
ATOM 2132 C C . ASP A 1 255 ? -20.959 -6.106 -0.994 1.00 93.81 255 ASP A C 1
ATOM 2134 O O . ASP A 1 255 ? -22.062 -6.390 -0.509 1.00 93.81 255 ASP A O 1
ATOM 2138 N N . TYR A 1 256 ? -19.840 -6.163 -0.269 1.00 95.62 256 TYR A N 1
ATOM 2139 C CA . TYR A 1 256 ? -19.845 -6.481 1.151 1.00 95.62 256 TYR A CA 1
ATOM 2140 C C . TYR A 1 256 ? -20.573 -5.406 1.972 1.00 95.62 256 TYR A C 1
ATOM 2142 O O . TYR A 1 256 ? -21.413 -5.738 2.815 1.00 95.62 256 TYR A O 1
ATOM 2150 N N . LEU A 1 257 ? -20.273 -4.128 1.722 1.00 94.75 257 LEU A N 1
ATOM 2151 C CA . LEU A 1 257 ? -20.840 -2.985 2.444 1.00 94.75 257 LEU A CA 1
ATOM 2152 C C . LEU A 1 257 ? -22.333 -2.759 2.152 1.00 94.75 257 LEU A C 1
ATOM 2154 O O . LEU A 1 257 ? -23.051 -2.276 3.022 1.00 94.75 257 LEU A O 1
ATOM 2158 N N . GLN A 1 258 ? -22.832 -3.151 0.976 1.00 92.00 258 GLN A N 1
ATOM 2159 C CA . GLN A 1 258 ? -24.275 -3.151 0.684 1.00 92.00 258 GLN A CA 1
ATOM 2160 C C . GLN A 1 258 ? -25.045 -4.109 1.594 1.00 92.00 258 GLN A C 1
ATOM 2162 O O . 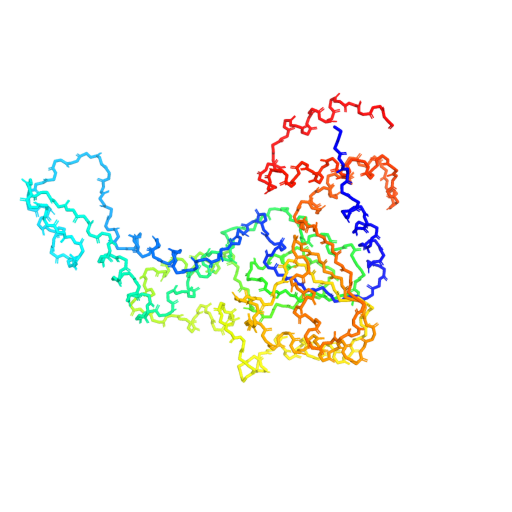GLN A 1 258 ? -26.152 -3.814 2.042 1.00 92.00 258 GLN A O 1
ATOM 2167 N N . LYS A 1 259 ? -24.459 -5.281 1.851 1.00 92.06 259 LYS A N 1
ATOM 2168 C CA . LYS A 1 259 ? -25.108 -6.381 2.576 1.00 92.06 259 LYS A CA 1
ATOM 2169 C C . LYS A 1 259 ? -24.906 -6.284 4.086 1.00 92.06 259 LYS A C 1
ATOM 2171 O O . LYS A 1 259 ? -25.685 -6.854 4.850 1.00 92.06 259 LYS A O 1
ATOM 2176 N N . ASN A 1 260 ? -23.869 -5.574 4.531 1.00 92.56 260 ASN A N 1
ATOM 2177 C CA . ASN A 1 260 ? -23.452 -5.534 5.926 1.00 92.56 260 ASN A CA 1
ATOM 2178 C C . ASN A 1 260 ? -23.329 -4.099 6.438 1.00 92.56 260 ASN A C 1
ATOM 2180 O O . ASN A 1 260 ? -22.688 -3.251 5.830 1.00 92.56 260 ASN A O 1
ATOM 2184 N N . LYS A 1 261 ? -23.863 -3.849 7.637 1.00 88.94 261 LYS A N 1
ATOM 2185 C CA . LYS A 1 261 ? -23.750 -2.555 8.325 1.00 88.94 261 LYS A CA 1
ATOM 2186 C C . LYS A 1 261 ? -22.389 -2.410 9.018 1.00 88.94 261 LYS A C 1
ATOM 2188 O O . LYS A 1 261 ? -22.320 -2.421 10.246 1.00 88.94 261 LYS A O 1
ATOM 2193 N N . ALA A 1 262 ? -21.316 -2.326 8.238 1.00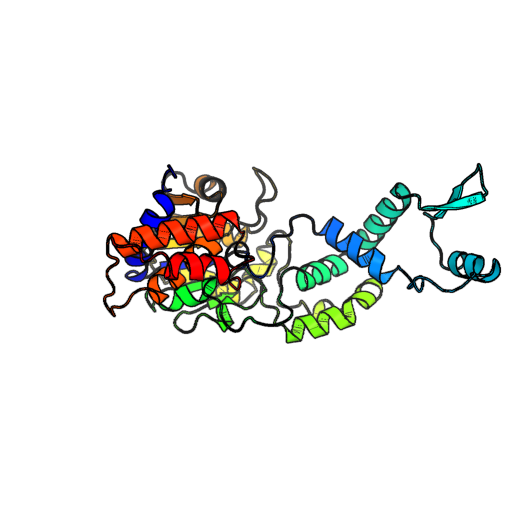 94.00 262 ALA A N 1
ATOM 2194 C CA . ALA A 1 262 ? -19.979 -2.046 8.752 1.00 94.00 262 ALA A CA 1
ATOM 2195 C C . ALA A 1 262 ? -19.682 -0.539 8.710 1.00 94.00 262 ALA A C 1
ATOM 2197 O O . ALA A 1 262 ? -20.033 0.142 7.747 1.00 94.00 262 ALA A O 1
ATOM 2198 N N . GLN A 1 263 ? -19.010 -0.024 9.741 1.00 95.62 263 GLN A N 1
ATOM 2199 C CA . GLN A 1 263 ? -18.455 1.329 9.710 1.00 95.62 263 GLN A CA 1
ATOM 2200 C C . GLN A 1 263 ? -17.188 1.326 8.852 1.00 95.62 263 GLN A C 1
ATOM 2202 O O . GLN A 1 263 ? -16.312 0.480 9.046 1.00 95.62 263 GLN A O 1
ATOM 2207 N N . VAL A 1 264 ? -17.067 2.280 7.932 1.00 97.00 264 VAL A N 1
ATOM 2208 C CA . VAL A 1 264 ? -15.849 2.462 7.139 1.00 97.00 264 VAL A CA 1
ATOM 2209 C C . VAL A 1 264 ? -14.988 3.522 7.810 1.00 97.00 264 VAL A C 1
ATOM 2211 O O . VAL A 1 264 ? -15.464 4.599 8.157 1.00 97.00 264 VAL A O 1
ATOM 2214 N N . ILE A 1 265 ? -13.712 3.223 8.009 1.00 97.44 265 ILE A N 1
ATOM 2215 C CA . ILE A 1 265 ? -12.743 4.113 8.640 1.00 97.44 265 ILE A CA 1
ATOM 2216 C C . ILE A 1 265 ? -11.589 4.284 7.668 1.00 97.44 265 ILE A C 1
ATOM 2218 O O . ILE A 1 265 ? -10.980 3.299 7.269 1.00 97.44 265 ILE A O 1
ATOM 2222 N N . ILE A 1 266 ? -11.300 5.519 7.280 1.00 97.38 266 ILE A N 1
ATOM 2223 C CA . ILE A 1 266 ? -10.263 5.838 6.299 1.00 97.38 266 ILE A CA 1
ATOM 2224 C C . ILE A 1 266 ? -9.179 6.644 6.999 1.00 97.38 266 ILE A C 1
ATOM 2226 O O . ILE A 1 266 ? -9.459 7.705 7.562 1.00 97.38 266 ILE A O 1
ATOM 2230 N N . ILE A 1 267 ? -7.957 6.124 6.958 1.00 96.19 267 ILE A N 1
ATOM 2231 C CA . ILE A 1 267 ? -6.753 6.734 7.513 1.00 96.19 267 ILE A CA 1
ATOM 2232 C C . ILE A 1 267 ? -5.810 7.004 6.348 1.00 96.19 267 ILE A C 1
ATOM 2234 O O . ILE A 1 267 ? -5.192 6.091 5.800 1.00 96.19 267 ILE A O 1
ATOM 2238 N N . ASP A 1 268 ? -5.745 8.260 5.947 1.00 93.44 268 ASP A N 1
ATOM 2239 C CA . ASP A 1 268 ? -4.959 8.713 4.807 1.00 93.44 268 ASP A CA 1
ATOM 2240 C C . ASP A 1 268 ? -4.729 10.225 4.952 1.00 93.44 268 ASP A C 1
ATOM 2242 O O . ASP A 1 268 ? -5.548 10.872 5.604 1.00 93.44 268 ASP A O 1
ATOM 2246 N N . PRO A 1 269 ? -3.679 10.829 4.372 1.00 89.25 269 PRO A N 1
ATOM 2247 C CA . PRO A 1 269 ? -3.543 12.287 4.340 1.00 89.25 269 PRO A CA 1
ATOM 2248 C C . PRO A 1 269 ? -4.703 12.994 3.618 1.00 89.25 269 PRO A C 1
ATOM 2250 O O . PRO A 1 269 ? -5.086 14.100 4.003 1.00 89.25 269 PRO A O 1
ATOM 2253 N N . PHE A 1 270 ? -5.309 12.340 2.621 1.00 90.38 270 PHE A N 1
ATOM 2254 C CA . PHE A 1 270 ? -6.427 12.837 1.816 1.00 90.38 270 PHE A CA 1
ATOM 2255 C C . PHE A 1 270 ? -7.618 11.857 1.857 1.00 90.38 270 PHE A C 1
ATOM 2257 O O . PHE A 1 270 ? -8.087 11.355 0.833 1.00 90.38 270 PHE A O 1
ATOM 2264 N N . PRO A 1 271 ? -8.204 11.604 3.042 1.00 92.69 271 PRO A N 1
ATOM 2265 C CA . PRO A 1 271 ? -9.160 10.510 3.238 1.00 92.69 271 PRO A CA 1
ATOM 2266 C C . PRO A 1 271 ? -10.485 10.735 2.494 1.00 92.69 271 PRO A C 1
ATOM 2268 O O . PRO A 1 271 ? -11.212 9.788 2.191 1.00 92.69 271 PRO A O 1
ATOM 2271 N N . ASN A 1 272 ? -10.807 11.992 2.175 1.00 92.75 272 ASN A N 1
ATOM 2272 C CA . ASN A 1 272 ? -12.015 12.343 1.437 1.00 92.75 272 ASN A CA 1
ATOM 2273 C C . ASN A 1 272 ? -11.974 11.866 -0.019 1.00 92.75 272 ASN A C 1
ATOM 2275 O O . ASN A 1 272 ? -13.033 11.572 -0.567 1.00 92.75 272 ASN A O 1
ATOM 2279 N N . ASP A 1 273 ? -10.796 11.728 -0.633 1.00 90.88 273 ASP A N 1
ATOM 2280 C CA . ASP A 1 273 ? -10.689 11.184 -1.990 1.00 90.88 273 ASP A CA 1
ATOM 2281 C C . ASP A 1 273 ? -11.146 9.727 -2.046 1.00 90.88 273 ASP A C 1
ATOM 2283 O O . ASP A 1 273 ? -11.939 9.348 -2.910 1.00 90.88 273 ASP A O 1
ATOM 2287 N N . VAL A 1 274 ? -10.714 8.935 -1.067 1.00 92.19 274 VAL A N 1
ATOM 2288 C CA . VAL A 1 274 ? -11.104 7.531 -0.906 1.00 92.19 274 VAL A CA 1
ATOM 2289 C C . VAL A 1 274 ? -12.583 7.422 -0.517 1.00 92.19 274 VAL A C 1
ATOM 2291 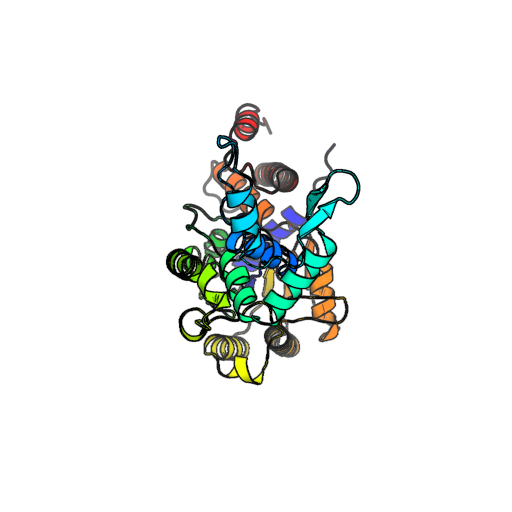O O . VAL A 1 274 ? -13.318 6.601 -1.067 1.00 92.19 274 VAL A O 1
ATOM 2294 N N . ALA A 1 275 ? -13.061 8.294 0.380 1.00 93.56 275 ALA A N 1
ATOM 2295 C CA . ALA A 1 275 ? -14.474 8.343 0.757 1.00 93.56 275 ALA A CA 1
ATOM 2296 C C . ALA A 1 275 ? -15.379 8.650 -0.444 1.00 93.56 275 ALA A C 1
ATOM 2298 O O . ALA A 1 275 ? -16.446 8.053 -0.583 1.00 93.56 275 ALA A O 1
ATOM 2299 N N . ASN A 1 276 ? -14.956 9.568 -1.316 1.00 91.44 276 ASN A N 1
ATOM 2300 C CA . ASN A 1 276 ? -15.693 9.928 -2.521 1.00 91.44 276 ASN A CA 1
ATOM 2301 C C . ASN A 1 276 ? -15.762 8.765 -3.515 1.00 91.44 276 ASN A C 1
ATOM 2303 O O . ASN A 1 276 ? -16.816 8.575 -4.113 1.00 91.44 276 ASN A O 1
ATOM 2307 N N . ILE A 1 277 ? -14.695 7.967 -3.652 1.00 91.31 277 ILE A N 1
ATOM 2308 C CA . ILE A 1 277 ? -14.714 6.734 -4.457 1.00 91.31 277 ILE A CA 1
ATOM 2309 C C . ILE A 1 277 ? -15.782 5.774 -3.923 1.00 91.31 277 ILE A C 1
ATOM 2311 O O . ILE A 1 277 ? -16.681 5.392 -4.665 1.00 91.31 277 ILE A O 1
ATOM 2315 N N . LEU A 1 278 ? -15.752 5.453 -2.627 1.00 91.12 278 LEU A N 1
ATOM 2316 C CA . LEU A 1 278 ? -16.703 4.511 -2.018 1.00 91.12 278 LEU A CA 1
ATOM 2317 C C . LEU A 1 278 ? -18.160 4.987 -2.081 1.00 91.12 278 LEU A C 1
ATOM 2319 O O . LEU A 1 278 ? -19.075 4.182 -2.258 1.00 91.12 278 LEU A O 1
ATOM 2323 N N . ARG A 1 279 ? -18.392 6.299 -1.969 1.00 90.50 279 ARG A N 1
ATOM 2324 C CA . ARG A 1 279 ? -19.740 6.881 -2.047 1.00 90.50 279 ARG A CA 1
ATOM 2325 C C . ARG A 1 279 ? -20.372 6.798 -3.434 1.00 90.50 279 ARG A C 1
ATOM 2327 O O . ARG A 1 279 ? -21.592 6.906 -3.519 1.00 90.50 279 ARG A O 1
ATOM 2334 N N . ARG A 1 280 ? -19.596 6.575 -4.503 1.00 85.00 280 ARG A N 1
ATOM 2335 C CA . ARG A 1 280 ? -20.147 6.376 -5.859 1.00 85.00 280 ARG A CA 1
ATOM 2336 C C . ARG A 1 280 ? -21.024 5.144 -5.936 1.00 85.00 280 ARG A C 1
ATOM 2338 O O . ARG A 1 280 ? -22.090 5.194 -6.536 1.00 85.00 280 ARG A O 1
ATOM 2345 N N . GLY A 1 281 ? -20.574 4.056 -5.316 1.00 75.62 281 GLY A N 1
ATOM 2346 C CA . GLY A 1 281 ? -21.347 2.826 -5.244 1.00 75.62 281 GLY A CA 1
ATOM 2347 C C . GLY A 1 281 ? -22.427 2.860 -4.164 1.00 75.62 281 GLY A C 1
ATOM 2348 O O . GLY A 1 281 ? -23.381 2.092 -4.255 1.00 75.62 281 GLY A O 1
ATOM 2349 N N . LEU A 1 282 ? -22.269 3.694 -3.121 1.00 82.12 282 LEU A N 1
ATOM 2350 C CA . LEU A 1 282 ? -23.024 3.581 -1.867 1.00 82.12 282 LEU A CA 1
ATOM 2351 C C . LEU A 1 282 ? -23.298 4.937 -1.197 1.00 82.12 282 LEU A C 1
ATOM 2353 O O . LEU A 1 282 ? -22.461 5.484 -0.477 1.00 82.12 282 LEU A O 1
ATOM 2357 N N . SER A 1 283 ? -24.516 5.454 -1.357 1.00 72.62 283 SER A N 1
ATOM 2358 C CA . SER A 1 283 ? -24.909 6.774 -0.842 1.00 72.62 283 SER A CA 1
ATOM 2359 C C . SER A 1 283 ? -25.069 6.850 0.686 1.00 72.62 283 SER A C 1
ATOM 2361 O O . SER A 1 283 ? -24.950 7.935 1.251 1.00 72.62 283 SER A O 1
ATOM 2363 N N . SER A 1 284 ? -25.299 5.728 1.380 1.00 78.50 284 SER A N 1
ATOM 2364 C CA . SER A 1 284 ? -25.655 5.696 2.812 1.00 78.50 284 SER A CA 1
ATOM 2365 C C . SER A 1 284 ? -24.588 5.080 3.734 1.00 78.50 284 SER A C 1
ATOM 2367 O O . SER A 1 284 ? -24.928 4.406 4.709 1.00 78.50 284 SER A O 1
ATOM 2369 N N . LEU A 1 285 ? -23.299 5.260 3.433 1.00 85.50 285 LEU A N 1
ATOM 2370 C CA . LEU A 1 285 ? -22.206 4.721 4.255 1.00 85.50 285 LEU A CA 1
ATOM 2371 C C . LEU A 1 285 ? -21.873 5.597 5.473 1.00 85.50 285 LEU A C 1
ATOM 2373 O O . LEU A 1 285 ? -21.665 6.805 5.346 1.00 85.50 285 LEU A O 1
ATOM 2377 N N . ASP A 1 286 ? -21.697 4.967 6.640 1.00 91.12 286 ASP A N 1
ATOM 2378 C CA . ASP A 1 286 ? -21.035 5.593 7.794 1.00 91.12 286 ASP A CA 1
ATOM 2379 C C . ASP A 1 286 ? -19.513 5.548 7.597 1.00 91.12 286 ASP A C 1
ATOM 2381 O O . ASP A 1 286 ? -18.845 4.595 8.004 1.00 91.12 286 ASP A O 1
ATOM 2385 N N . ILE A 1 287 ? -18.981 6.572 6.923 1.00 94.88 287 ILE A N 1
ATOM 2386 C CA . ILE A 1 287 ? -17.542 6.748 6.688 1.00 94.88 287 ILE A CA 1
ATOM 2387 C C . ILE A 1 287 ? -16.971 7.749 7.699 1.00 94.88 287 ILE A C 1
ATOM 2389 O O . ILE A 1 287 ? -17.419 8.896 7.765 1.00 94.88 287 ILE A O 1
ATOM 2393 N N . LYS A 1 288 ? -15.947 7.339 8.454 1.00 95.62 288 LYS A N 1
ATOM 2394 C CA . LYS A 1 288 ? -15.116 8.212 9.295 1.00 95.62 288 LYS A CA 1
ATOM 2395 C C . LYS A 1 288 ? -13.772 8.457 8.618 1.00 95.62 288 LYS A C 1
ATOM 2397 O O . LYS A 1 288 ? -13.021 7.516 8.377 1.00 95.62 288 LYS A O 1
ATOM 2402 N N . CYS A 1 289 ? -13.471 9.719 8.342 1.00 94.81 289 CYS A N 1
ATOM 2403 C CA . CYS A 1 289 ? -12.232 10.145 7.699 1.00 94.81 289 CYS A CA 1
ATOM 2404 C C . CYS A 1 289 ? -11.257 10.707 8.738 1.00 94.81 289 CYS A C 1
ATOM 2406 O O . CYS A 1 289 ? -11.637 11.585 9.510 1.00 94.81 289 CYS A O 1
ATOM 2408 N N . TYR A 1 290 ? -10.009 10.245 8.716 1.00 95.06 290 TYR A N 1
ATOM 2409 C CA . TYR A 1 290 ? -8.928 10.739 9.566 1.00 95.06 290 TYR A CA 1
ATOM 2410 C C . TYR A 1 290 ? -7.762 11.216 8.684 1.00 95.06 290 TYR A C 1
ATOM 2412 O O . TYR A 1 290 ? -7.056 10.362 8.144 1.00 95.06 290 TYR A O 1
ATOM 2420 N N . PRO A 1 291 ? -7.567 12.544 8.518 1.00 93.25 291 PRO A N 1
ATOM 2421 C CA . PRO A 1 291 ? -6.506 13.128 7.693 1.00 93.25 291 PRO A CA 1
ATOM 2422 C C . PRO A 1 291 ? -5.146 13.013 8.393 1.00 93.25 291 PRO A C 1
ATOM 2424 O O . PRO A 1 291 ? -4.644 13.963 8.994 1.00 93.25 291 PRO A O 1
ATOM 2427 N N . VAL A 1 292 ? -4.583 11.807 8.394 1.00 91.38 292 VAL A N 1
ATOM 2428 C CA . VAL A 1 292 ? -3.425 11.437 9.213 1.00 91.38 292 VAL A CA 1
ATOM 2429 C C . VAL A 1 292 ? -2.394 10.693 8.371 1.00 91.38 292 VAL A C 1
ATOM 2431 O O . VAL A 1 292 ? -2.721 9.741 7.666 1.00 91.38 292 VAL A O 1
ATOM 2434 N N . TYR A 1 293 ? -1.126 11.084 8.507 1.00 90.69 293 TYR A N 1
ATOM 2435 C CA . TYR A 1 293 ? 0.002 10.325 7.970 1.00 90.69 293 TYR A CA 1
ATOM 2436 C C . TYR A 1 293 ? 0.237 9.086 8.840 1.00 90.69 293 TYR A C 1
ATOM 2438 O O . TYR A 1 293 ? 0.623 9.205 10.007 1.00 90.69 293 TYR A O 1
ATOM 2446 N N . TRP A 1 294 ? -0.023 7.895 8.288 1.00 93.56 294 TRP A N 1
ATOM 2447 C CA . TRP A 1 294 ? 0.031 6.630 9.032 1.00 93.56 294 TRP A CA 1
ATOM 2448 C C . TRP A 1 294 ? 1.385 6.397 9.700 1.00 93.56 294 TRP A C 1
ATOM 2450 O O . TRP A 1 294 ? 1.448 6.121 10.897 1.00 93.56 294 TRP A O 1
ATOM 2460 N N . ASN A 1 295 ? 2.465 6.571 8.945 1.00 90.88 295 ASN A N 1
ATOM 2461 C CA . ASN A 1 295 ? 3.827 6.467 9.445 1.00 90.88 295 ASN A CA 1
ATOM 2462 C C . ASN A 1 295 ? 4.087 7.423 10.618 1.00 90.88 295 ASN A C 1
ATOM 2464 O O . ASN A 1 295 ? 4.550 6.996 11.672 1.00 90.88 295 ASN A O 1
ATOM 2468 N N . SER A 1 296 ? 3.743 8.706 10.495 1.00 90.81 296 SER A N 1
ATOM 2469 C CA . SER A 1 296 ? 3.947 9.661 11.590 1.00 90.81 296 SER A CA 1
ATOM 2470 C C . SER A 1 296 ? 3.122 9.292 12.825 1.00 90.81 296 SER A C 1
ATOM 2472 O O . SER A 1 296 ? 3.608 9.387 13.951 1.00 90.81 296 SER A O 1
ATOM 2474 N N . PHE A 1 297 ? 1.895 8.808 12.619 1.00 93.00 297 PHE A N 1
ATOM 2475 C CA . PHE A 1 297 ? 1.007 8.344 13.681 1.00 93.00 297 PHE A CA 1
ATOM 2476 C C . PHE A 1 297 ? 1.584 7.153 14.452 1.00 93.00 297 PHE A C 1
ATOM 2478 O O . PHE A 1 297 ? 1.662 7.200 15.682 1.00 93.00 297 PHE A O 1
ATOM 2485 N N . VAL A 1 298 ? 2.017 6.093 13.762 1.00 92.38 298 VAL A N 1
ATOM 2486 C CA . VAL A 1 298 ? 2.517 4.886 14.437 1.00 92.38 298 VAL A CA 1
ATOM 2487 C C . VAL A 1 298 ? 3.842 5.130 15.156 1.00 92.38 298 VAL A C 1
ATOM 2489 O O . VAL A 1 298 ? 4.036 4.623 16.261 1.00 92.38 298 VAL A O 1
ATOM 2492 N N . TR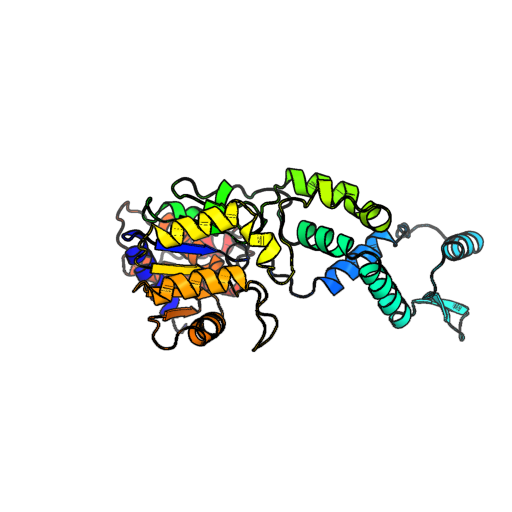P A 1 299 ? 4.726 5.956 14.590 1.00 89.62 299 TRP A N 1
ATOM 2493 C CA . TRP A 1 299 ? 5.990 6.322 15.224 1.00 89.62 299 TRP A CA 1
ATOM 2494 C C . TRP A 1 299 ? 5.756 7.182 16.464 1.00 89.62 299 TRP A C 1
ATOM 2496 O O . TRP A 1 299 ? 6.342 6.916 17.515 1.00 89.62 299 TRP A O 1
ATOM 2506 N N . ALA A 1 300 ? 4.839 8.151 16.389 1.00 90.25 300 ALA A N 1
ATOM 2507 C CA . ALA A 1 300 ? 4.433 8.942 17.545 1.00 90.25 300 ALA A CA 1
ATOM 2508 C C . ALA A 1 300 ? 3.815 8.078 18.648 1.00 90.25 300 ALA A C 1
ATOM 2510 O O . ALA A 1 300 ? 4.124 8.264 19.828 1.00 90.25 300 ALA A O 1
ATOM 2511 N N . TYR A 1 301 ? 2.983 7.100 18.278 1.00 90.25 301 TYR A N 1
ATOM 2512 C CA . TYR A 1 301 ? 2.411 6.145 19.221 1.00 90.25 301 TYR A CA 1
ATOM 2513 C C . TYR A 1 301 ? 3.508 5.322 19.898 1.00 90.25 301 TYR A C 1
ATOM 2515 O O . TYR A 1 301 ? 3.595 5.310 21.125 1.00 90.25 301 TYR A O 1
ATOM 2523 N N . TYR A 1 302 ? 4.389 4.695 19.116 1.00 88.25 302 TYR A N 1
ATOM 2524 C CA . TYR A 1 302 ? 5.461 3.861 19.648 1.00 88.25 302 TYR A CA 1
ATOM 2525 C C . TYR A 1 302 ? 6.388 4.645 20.583 1.00 88.25 302 TYR A C 1
ATOM 2527 O O . TYR A 1 302 ? 6.672 4.188 21.689 1.00 88.25 302 TYR A O 1
ATOM 2535 N N . LYS A 1 303 ? 6.785 5.866 20.202 1.00 86.44 303 LYS A N 1
ATOM 2536 C CA . LYS A 1 303 ? 7.589 6.743 21.066 1.00 86.44 303 LYS A CA 1
ATOM 2537 C C . LYS A 1 303 ? 6.856 7.167 22.328 1.00 86.44 303 LYS A C 1
ATOM 2539 O O . LYS A 1 303 ? 7.454 7.194 23.398 1.00 86.44 303 LYS A O 1
ATOM 2544 N N . THR A 1 304 ? 5.560 7.440 22.244 1.00 87.25 304 THR A N 1
ATOM 2545 C CA . THR A 1 304 ? 4.758 7.749 23.434 1.00 87.25 304 THR A CA 1
ATOM 2546 C C . THR A 1 304 ? 4.766 6.586 24.423 1.00 87.25 304 THR A C 1
ATOM 2548 O O . THR A 1 304 ? 4.957 6.801 25.619 1.00 87.25 304 THR A O 1
ATOM 2551 N N . ILE A 1 305 ? 4.614 5.355 23.925 1.00 83.75 305 ILE A N 1
ATOM 2552 C CA . ILE A 1 305 ? 4.645 4.145 24.752 1.00 83.75 305 ILE A CA 1
ATOM 2553 C C . ILE A 1 305 ? 6.054 3.861 25.295 1.00 83.75 305 ILE A C 1
ATOM 2555 O O . ILE A 1 305 ? 6.167 3.520 26.467 1.00 83.75 305 ILE A O 1
ATOM 2559 N N . GLU A 1 306 ? 7.122 4.068 24.517 1.00 81.12 306 GLU A N 1
ATOM 2560 C CA . GLU A 1 306 ? 8.520 3.934 24.981 1.00 81.12 306 GLU A CA 1
ATOM 2561 C C . GLU A 1 306 ? 8.804 4.828 26.203 1.00 81.12 306 GLU A C 1
ATOM 2563 O O . GLU A 1 306 ? 9.483 4.426 27.145 1.00 81.12 306 GLU A O 1
ATOM 2568 N N . PHE A 1 307 ? 8.246 6.042 26.218 1.00 72.06 307 PHE A N 1
ATOM 2569 C CA . PHE A 1 307 ? 8.392 6.993 27.325 1.00 72.06 307 PHE A CA 1
ATOM 2570 C C . PHE A 1 307 ? 7.411 6.758 28.480 1.00 72.06 307 PHE A C 1
ATOM 2572 O O . PHE A 1 307 ? 7.520 7.399 29.536 1.00 72.06 307 PHE A O 1
ATOM 2579 N N . LYS A 1 308 ? 6.437 5.864 28.304 1.00 74.06 308 LYS A N 1
ATOM 2580 C CA . LYS A 1 308 ? 5.463 5.551 29.336 1.00 74.06 308 LYS A CA 1
ATOM 2581 C C . LYS A 1 308 ? 6.120 4.676 30.398 1.00 74.06 308 LYS A C 1
ATOM 2583 O O . LYS A 1 308 ? 6.414 3.508 30.184 1.00 74.06 308 LYS A O 1
ATOM 2588 N N . ARG A 1 309 ? 6.307 5.235 31.595 1.00 58.06 309 ARG A N 1
ATOM 2589 C CA . ARG A 1 309 ? 6.910 4.537 32.749 1.00 58.06 309 ARG A CA 1
ATOM 2590 C C . ARG A 1 309 ? 5.995 3.482 33.390 1.00 58.06 309 ARG A C 1
ATOM 2592 O O . ARG A 1 309 ? 6.371 2.891 34.396 1.00 58.06 309 ARG A O 1
ATOM 2599 N N . THR A 1 310 ? 4.783 3.277 32.869 1.00 54.78 310 THR A N 1
ATOM 2600 C CA . THR A 1 310 ? 3.761 2.413 33.474 1.00 54.78 310 THR A CA 1
ATOM 2601 C C . THR A 1 310 ? 3.203 1.408 32.470 1.00 54.78 310 THR A C 1
ATOM 2603 O O . THR A 1 310 ? 3.039 1.704 31.289 1.00 54.78 310 THR A O 1
ATOM 2606 N N . THR A 1 311 ? 2.847 0.221 32.963 1.00 56.34 311 THR A N 1
ATOM 2607 C CA . THR A 1 311 ? 2.245 -0.877 32.186 1.00 56.34 311 THR A CA 1
ATOM 2608 C C . THR A 1 311 ? 0.753 -0.680 31.894 1.00 56.34 311 THR A C 1
ATOM 2610 O O . THR A 1 311 ? 0.131 -1.529 31.257 1.00 56.34 311 THR A O 1
ATOM 2613 N N . SER A 1 312 ? 0.153 0.426 32.355 1.00 57.19 312 SER A N 1
ATOM 2614 C CA . SER A 1 312 ? -1.269 0.697 32.136 1.00 57.19 312 SER A CA 1
ATOM 2615 C C . SER A 1 312 ? -1.575 0.823 30.643 1.00 57.19 312 SER A C 1
ATOM 2617 O O . SER A 1 312 ? -0.833 1.456 29.896 1.00 57.19 312 SER A O 1
ATOM 2619 N N . GLN A 1 313 ? -2.709 0.282 30.199 1.00 61.59 313 GLN A N 1
ATOM 2620 C CA . GLN A 1 313 ? -3.175 0.431 28.817 1.00 61.59 313 GLN A CA 1
ATOM 2621 C C . GLN A 1 313 ? -3.865 1.784 28.556 1.00 61.59 313 GLN A C 1
ATOM 2623 O O . GLN A 1 313 ? -4.058 2.155 27.401 1.00 61.59 313 GLN A O 1
ATOM 2628 N N . SER A 1 314 ? -4.213 2.556 29.595 1.00 72.31 314 SER A N 1
ATOM 2629 C CA . SER A 1 314 ? -4.873 3.861 29.440 1.00 72.31 314 SER A CA 1
ATOM 2630 C C . SER A 1 314 ? -3.862 4.981 29.196 1.00 72.31 314 SER A C 1
ATOM 2632 O O . SER A 1 314 ? -2.892 5.095 29.944 1.00 72.31 314 SER A O 1
ATOM 2634 N N . LEU A 1 315 ? -4.088 5.831 28.195 1.00 77.88 315 LEU A N 1
ATOM 2635 C CA . LEU A 1 315 ? -3.265 7.021 27.948 1.00 77.88 315 LEU A CA 1
ATOM 2636 C C . LEU A 1 315 ? -3.713 8.167 28.861 1.00 77.88 315 LEU A C 1
ATOM 2638 O O . LEU A 1 315 ? -4.879 8.560 28.833 1.00 77.88 315 LEU A O 1
ATOM 2642 N N . SER A 1 316 ? -2.792 8.680 29.675 1.00 82.88 316 SER A N 1
ATOM 2643 C CA . SER A 1 316 ? -3.003 9.888 30.478 1.00 82.88 316 SER A CA 1
ATOM 2644 C C . SER A 1 316 ? -3.016 11.144 29.596 1.00 82.88 316 SER A C 1
ATOM 2646 O O . SER A 1 316 ? -2.612 11.103 28.433 1.00 82.88 316 SER A O 1
ATOM 2648 N N . LEU A 1 317 ? -3.435 12.289 30.146 1.00 83.12 317 LEU A N 1
ATOM 2649 C CA . LEU A 1 317 ? -3.347 13.572 29.435 1.00 83.12 317 LEU A CA 1
ATOM 2650 C C . LEU A 1 317 ? -1.900 13.901 29.021 1.00 83.12 317 LEU A C 1
ATOM 2652 O O . LEU A 1 317 ? -1.673 14.396 27.920 1.00 83.12 317 LEU A O 1
ATOM 2656 N N . ILE A 1 318 ? -0.925 13.558 29.867 1.00 83.56 318 ILE A N 1
ATOM 2657 C CA . ILE A 1 318 ? 0.506 13.729 29.584 1.00 83.56 318 ILE A CA 1
ATOM 2658 C C . ILE A 1 318 ? 0.921 12.871 28.383 1.00 83.56 318 ILE A C 1
ATOM 2660 O O . ILE A 1 318 ? 1.618 13.357 27.493 1.00 83.56 318 ILE A O 1
ATOM 2664 N N . ASP A 1 319 ? 0.459 11.619 28.316 1.00 84.56 319 ASP A N 1
ATOM 2665 C CA . ASP A 1 319 ? 0.752 10.730 27.185 1.00 84.56 319 ASP A CA 1
ATOM 2666 C C . ASP A 1 319 ? 0.154 11.272 25.880 1.00 84.56 319 ASP A C 1
ATOM 2668 O O . ASP A 1 319 ? 0.813 11.251 24.844 1.00 84.56 319 ASP A O 1
ATOM 2672 N N . LEU A 1 320 ? -1.068 11.813 25.927 1.00 86.00 320 LEU A N 1
ATOM 2673 C CA . LEU A 1 320 ? -1.706 12.431 24.761 1.00 86.00 320 LEU A CA 1
ATOM 2674 C C . LEU A 1 320 ? -0.952 13.679 24.287 1.00 86.00 320 LEU A C 1
ATOM 2676 O O . LEU A 1 320 ? -0.753 13.850 23.086 1.00 86.00 320 LEU A O 1
ATOM 2680 N N . ASN A 1 321 ? -0.488 14.522 25.212 1.00 85.06 321 ASN A N 1
ATOM 2681 C CA . ASN A 1 321 ? 0.312 15.698 24.868 1.00 85.06 321 ASN A CA 1
ATOM 2682 C C . ASN A 1 321 ? 1.651 15.299 24.232 1.00 85.06 321 ASN A C 1
ATOM 2684 O O . ASN A 1 321 ? 2.041 15.871 23.216 1.00 85.06 321 ASN A O 1
ATOM 2688 N N . ARG A 1 322 ? 2.330 14.277 24.772 1.00 86.50 322 ARG A N 1
ATOM 2689 C CA . ARG A 1 322 ? 3.560 13.724 24.175 1.00 86.50 322 ARG A CA 1
ATOM 2690 C C . ARG A 1 322 ? 3.313 13.168 22.781 1.00 86.50 322 ARG A C 1
ATOM 2692 O O . ARG A 1 322 ? 4.090 13.444 21.873 1.00 86.50 322 ARG A O 1
ATOM 2699 N N . PHE A 1 323 ? 2.222 12.428 22.608 1.00 89.62 323 PHE A N 1
ATOM 2700 C CA . PHE A 1 323 ? 1.834 11.877 21.318 1.00 89.62 323 PHE A CA 1
ATOM 2701 C C . PHE A 1 323 ? 1.662 12.964 20.255 1.00 89.62 323 PHE A C 1
ATOM 2703 O O . PHE A 1 323 ? 2.203 12.818 19.165 1.00 89.62 323 PHE A O 1
ATOM 2710 N N . ILE A 1 324 ? 0.985 14.071 20.578 1.00 88.81 324 ILE A N 1
ATOM 2711 C CA . ILE A 1 324 ? 0.830 15.201 19.649 1.00 88.81 324 ILE A CA 1
ATOM 2712 C C . ILE A 1 324 ? 2.197 15.784 19.272 1.00 88.81 324 ILE A C 1
ATOM 2714 O O . ILE A 1 324 ? 2.474 15.963 18.091 1.00 88.81 324 ILE A O 1
ATOM 2718 N N . VAL A 1 325 ? 3.072 16.021 20.256 1.00 87.31 325 VAL A N 1
ATOM 2719 C CA . VAL A 1 325 ? 4.418 16.566 20.007 1.00 87.31 325 VAL A CA 1
ATOM 2720 C C . VAL A 1 325 ? 5.227 15.652 19.085 1.00 87.31 325 VAL A C 1
ATOM 2722 O O . VAL A 1 325 ? 5.851 16.131 18.138 1.00 87.31 325 VAL A O 1
ATOM 2725 N N . PHE A 1 326 ? 5.211 14.339 19.330 1.00 88.56 326 PHE A N 1
ATOM 2726 C CA . PHE A 1 326 ? 5.898 13.391 18.456 1.00 88.56 326 PHE A CA 1
ATOM 2727 C C . PHE A 1 326 ? 5.259 13.318 17.071 1.00 88.56 326 PHE A C 1
ATOM 2729 O O . PHE A 1 326 ? 5.983 13.242 16.083 1.00 88.56 326 PHE A O 1
ATOM 2736 N N . TYR A 1 327 ? 3.930 13.362 16.980 1.00 90.19 327 TYR A N 1
ATOM 2737 C CA . TYR A 1 327 ? 3.231 13.340 15.700 1.00 90.19 327 TYR A CA 1
ATOM 2738 C C . TYR A 1 327 ? 3.615 14.545 14.841 1.00 90.19 327 TYR A C 1
ATOM 2740 O O . TYR A 1 327 ? 4.068 14.358 13.714 1.00 90.19 327 TYR A O 1
ATOM 2748 N N . ASP A 1 328 ? 3.529 15.758 15.390 1.00 87.19 328 ASP A N 1
ATOM 2749 C CA . ASP A 1 328 ? 3.891 16.988 14.680 1.00 87.19 328 ASP A CA 1
ATOM 2750 C C . ASP A 1 328 ? 5.362 16.962 14.235 1.00 87.19 328 ASP A C 1
ATOM 2752 O O . ASP A 1 328 ? 5.675 17.317 13.097 1.00 87.19 328 ASP A O 1
ATOM 2756 N N . TYR A 1 329 ? 6.260 16.466 15.095 1.00 86.06 329 TYR A N 1
ATOM 2757 C CA . TYR A 1 329 ? 7.667 16.263 14.750 1.00 86.06 329 TYR A CA 1
ATOM 2758 C C . TYR A 1 329 ? 7.835 15.302 13.564 1.00 86.06 329 TYR A C 1
ATOM 2760 O O . TYR A 1 329 ? 8.540 15.617 12.603 1.00 86.06 329 TYR A O 1
ATOM 2768 N N . TYR A 1 330 ? 7.183 14.139 13.595 1.00 86.69 330 TYR A N 1
ATOM 2769 C CA . TYR A 1 330 ? 7.318 13.143 12.534 1.00 86.69 330 TYR A CA 1
ATOM 2770 C C . TYR A 1 330 ? 6.684 13.581 11.213 1.00 86.69 330 TYR A C 1
ATOM 2772 O O . TYR A 1 330 ? 7.225 13.244 10.158 1.00 86.69 330 TYR A O 1
ATOM 2780 N N . VAL A 1 331 ? 5.592 14.351 11.254 1.00 86.00 331 VAL A N 1
ATOM 2781 C CA . VAL A 1 331 ? 4.985 14.957 10.060 1.00 86.00 331 VAL A CA 1
ATOM 2782 C C . VAL A 1 331 ? 5.946 15.963 9.426 1.00 86.00 331 VAL A C 1
ATOM 2784 O O . VAL A 1 331 ? 6.203 15.887 8.229 1.00 86.00 331 VAL A O 1
ATOM 2787 N N . GLN A 1 332 ? 6.531 16.870 10.217 1.00 84.06 332 GLN A N 1
ATOM 2788 C CA . GLN A 1 332 ? 7.453 17.895 9.704 1.00 84.06 332 GLN A CA 1
ATOM 2789 C C . GLN A 1 332 ? 8.729 17.304 9.090 1.00 84.06 332 GLN A C 1
ATOM 2791 O O . GLN A 1 332 ? 9.277 17.872 8.150 1.00 84.06 332 GLN A O 1
ATOM 2796 N N . ASN A 1 333 ? 9.186 16.158 9.598 1.00 77.44 333 ASN A N 1
ATOM 2797 C CA . ASN A 1 333 ? 10.432 15.522 9.167 1.00 77.44 333 ASN A CA 1
ATOM 2798 C C . ASN A 1 333 ? 10.215 14.324 8.226 1.00 77.44 333 ASN A C 1
ATOM 2800 O O . ASN A 1 333 ? 11.156 13.572 7.972 1.00 77.44 333 ASN A O 1
ATOM 2804 N N . ASN A 1 334 ? 8.991 14.105 7.720 1.00 69.38 334 ASN A N 1
ATOM 2805 C CA . ASN A 1 334 ? 8.640 12.975 6.843 1.00 69.38 334 ASN A CA 1
ATOM 2806 C C . ASN A 1 334 ? 9.117 11.605 7.372 1.00 69.38 334 ASN A C 1
ATOM 2808 O O . ASN A 1 334 ? 9.492 10.729 6.595 1.00 69.38 334 ASN A O 1
ATOM 2812 N N . CYS A 1 335 ? 9.171 11.434 8.695 1.00 63.59 335 CYS A N 1
ATOM 2813 C CA . CYS A 1 335 ? 9.773 10.276 9.369 1.00 63.59 335 CYS A CA 1
ATOM 2814 C C . CYS A 1 335 ? 11.233 9.934 8.983 1.00 63.59 335 CYS A C 1
ATOM 2816 O O . CYS A 1 335 ? 11.719 8.878 9.386 1.00 63.59 335 CYS A O 1
ATOM 2818 N N . MET A 1 336 ? 11.966 10.803 8.273 1.00 52.50 336 MET A N 1
ATOM 2819 C CA . MET A 1 336 ? 13.349 10.529 7.838 1.00 52.50 336 MET A CA 1
ATOM 2820 C C . MET A 1 336 ? 14.347 10.515 9.011 1.00 52.50 336 MET A C 1
ATOM 2822 O O . MET A 1 336 ? 15.366 9.832 8.953 1.00 52.50 336 MET A O 1
ATOM 2826 N N . ASP A 1 337 ? 14.012 11.192 10.112 1.00 50.78 337 ASP A N 1
ATOM 2827 C CA . ASP A 1 337 ? 14.872 11.370 11.287 1.00 50.78 337 ASP A CA 1
ATOM 2828 C C . ASP A 1 337 ? 14.529 10.453 12.474 1.00 50.78 337 ASP A C 1
ATOM 2830 O O . ASP A 1 337 ? 14.924 10.724 13.606 1.00 50.78 337 ASP A O 1
ATOM 2834 N N . ALA A 1 338 ? 13.849 9.317 12.273 1.00 49.62 338 ALA A N 1
ATOM 2835 C CA . ALA A 1 338 ? 13.555 8.392 13.381 1.00 49.62 338 ALA A CA 1
ATOM 2836 C C . ALA A 1 338 ? 14.814 7.874 14.127 1.00 49.62 338 ALA A C 1
ATOM 2838 O O . ALA A 1 338 ? 14.697 7.363 15.243 1.00 49.62 338 ALA A O 1
ATOM 2839 N N . LYS A 1 339 ? 16.012 8.042 13.541 1.00 45.50 339 LYS A N 1
ATOM 2840 C CA . LYS A 1 339 ? 17.325 7.760 14.150 1.00 45.50 339 LYS A CA 1
ATOM 2841 C C . LYS A 1 339 ? 18.017 8.984 14.774 1.00 45.50 339 LYS A C 1
ATOM 2843 O O . LYS A 1 339 ? 19.0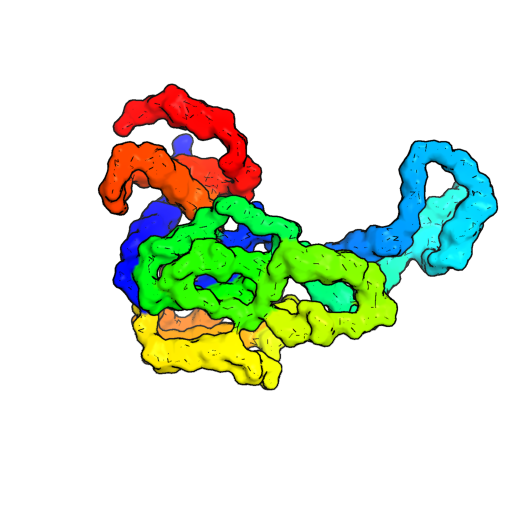05 8.817 15.487 1.00 45.50 339 LYS A O 1
ATOM 2848 N N . ASN A 1 340 ? 17.540 10.203 14.522 1.00 49.78 340 ASN A N 1
ATOM 2849 C CA . ASN A 1 340 ? 18.219 11.432 14.919 1.00 49.78 340 ASN A CA 1
ATOM 2850 C C . ASN A 1 340 ? 17.848 11.807 16.365 1.00 49.78 340 ASN A C 1
ATOM 2852 O O . ASN A 1 340 ? 16.936 12.582 16.653 1.00 49.78 340 ASN A O 1
ATOM 2856 N N . ASN A 1 341 ? 18.566 11.192 17.306 1.00 52.25 341 ASN A N 1
ATOM 2857 C CA . ASN A 1 341 ? 18.308 11.281 18.743 1.00 52.25 341 ASN A CA 1
ATOM 2858 C C . ASN A 1 341 ? 18.493 12.683 19.343 1.00 52.25 341 ASN A C 1
ATOM 2860 O O . ASN A 1 341 ? 18.117 12.879 20.492 1.00 52.25 341 ASN A O 1
ATOM 2864 N N . HIS A 1 342 ? 19.037 13.670 18.625 1.00 52.47 342 HIS A N 1
ATOM 2865 C CA . HIS A 1 342 ? 19.386 14.962 19.223 1.00 52.47 342 HIS A CA 1
ATOM 2866 C C . HIS A 1 342 ? 18.162 15.758 19.715 1.00 52.47 342 HIS A C 1
ATOM 2868 O O . HIS A 1 342 ? 18.156 16.249 20.844 1.00 52.47 342 HIS A O 1
ATOM 2874 N N . PHE A 1 343 ? 17.083 15.833 18.929 1.00 57.38 343 PHE A N 1
ATOM 2875 C CA . PHE A 1 343 ? 15.840 16.482 19.371 1.00 57.38 343 PHE A CA 1
ATOM 2876 C C . PHE A 1 343 ? 15.106 15.650 20.436 1.00 57.38 343 PHE A C 1
ATOM 2878 O O . PHE A 1 343 ? 14.575 16.202 21.398 1.00 57.38 343 PHE A O 1
ATOM 2885 N N . LEU A 1 344 ? 15.145 14.316 20.332 1.00 54.59 344 LEU A N 1
ATOM 2886 C CA . LEU A 1 344 ? 14.608 13.407 21.354 1.00 54.59 344 LEU A CA 1
ATOM 2887 C C . LEU A 1 344 ? 15.362 13.530 22.687 1.00 54.59 344 LEU A C 1
ATOM 2889 O O . LEU A 1 344 ? 14.748 13.470 23.748 1.00 54.59 344 LEU A O 1
ATOM 2893 N N . GLU A 1 345 ? 16.675 13.753 22.655 1.00 56.88 345 GLU A N 1
ATOM 2894 C CA . GLU A 1 345 ? 17.485 14.063 23.830 1.00 56.88 345 GLU A CA 1
ATOM 2895 C C . GLU A 1 345 ? 17.157 15.438 24.400 1.00 56.88 345 GLU A C 1
ATOM 2897 O O . GLU A 1 345 ? 17.102 15.581 25.618 1.00 56.88 345 GLU A O 1
ATOM 2902 N N . GLN A 1 346 ? 16.886 16.438 23.559 1.00 59.88 346 GLN A N 1
ATOM 2903 C CA . GLN A 1 346 ? 16.399 17.735 24.030 1.00 59.88 346 GLN A CA 1
ATOM 2904 C C . GLN A 1 346 ? 15.008 17.622 24.669 1.00 59.88 346 GLN A C 1
ATOM 2906 O O . GLN A 1 346 ? 14.774 18.259 25.690 1.00 59.88 346 GLN A O 1
ATOM 2911 N N . LEU A 1 347 ? 14.114 16.778 24.142 1.00 54.97 347 LEU A N 1
ATOM 2912 C CA . LEU A 1 347 ? 12.819 16.455 24.758 1.00 54.97 347 LEU A CA 1
ATOM 2913 C C . LEU A 1 347 ? 12.954 15.592 26.027 1.00 54.97 347 LEU A C 1
ATOM 2915 O O . LEU A 1 347 ? 12.095 15.669 26.896 1.00 54.97 347 LEU A O 1
ATOM 2919 N N . ARG A 1 348 ? 14.016 14.783 26.163 1.00 54.19 348 ARG A N 1
ATOM 2920 C CA . ARG A 1 348 ? 14.351 14.048 27.402 1.00 54.19 348 ARG A CA 1
ATOM 2921 C C . ARG A 1 348 ? 14.940 14.966 28.476 1.00 54.19 348 ARG A C 1
ATOM 2923 O O . ARG A 1 348 ? 14.623 14.795 29.648 1.00 54.19 348 ARG A O 1
ATOM 2930 N N . LYS A 1 349 ? 15.809 15.906 28.079 1.00 50.19 349 LYS A N 1
ATOM 2931 C CA . LYS A 1 349 ? 16.500 16.871 28.958 1.00 50.19 349 LYS A CA 1
ATOM 2932 C C . LYS A 1 349 ? 15.602 18.025 29.376 1.00 50.19 349 LYS A C 1
ATOM 2934 O O . LYS A 1 349 ? 15.706 18.491 30.504 1.00 50.19 349 LYS A O 1
ATOM 2939 N N . LYS A 1 350 ? 14.687 18.450 28.502 1.00 48.34 350 LYS A N 1
ATOM 2940 C CA . LYS A 1 350 ? 13.484 19.168 28.913 1.00 48.34 350 LYS A CA 1
ATOM 2941 C C . LYS A 1 350 ? 12.583 18.142 29.578 1.00 48.34 350 LYS A C 1
ATOM 2943 O O . LYS A 1 350 ? 11.647 17.650 28.960 1.00 48.34 350 LYS A O 1
ATOM 2948 N N . SER A 1 351 ? 12.896 17.782 30.820 1.00 42.62 351 SER A N 1
ATOM 2949 C CA . SER A 1 351 ? 11.900 17.254 31.737 1.00 42.62 351 SER A CA 1
ATOM 2950 C C . SER A 1 351 ? 10.688 18.170 31.623 1.00 42.62 351 SER A C 1
ATOM 2952 O O . SER A 1 351 ? 10.692 19.301 32.101 1.00 42.62 351 SER A O 1
ATOM 2954 N N . PHE A 1 352 ? 9.690 17.730 30.861 1.00 47.12 352 PHE A N 1
ATOM 2955 C CA . PHE A 1 352 ? 8.370 18.310 30.925 1.00 47.12 352 PHE A CA 1
ATOM 2956 C C . PHE A 1 352 ? 7.895 17.988 32.338 1.00 47.12 352 PHE A C 1
ATOM 2958 O O . PHE A 1 352 ? 7.386 16.896 32.582 1.00 47.12 352 PHE A O 1
ATOM 2965 N N . ASP A 1 353 ? 8.161 18.911 33.261 1.00 38.44 353 ASP A N 1
ATOM 2966 C CA . ASP A 1 353 ? 7.415 19.061 34.501 1.00 38.44 353 ASP A CA 1
ATOM 2967 C C . ASP A 1 353 ? 5.981 19.427 34.091 1.00 38.44 353 ASP A C 1
ATOM 2969 O O . ASP A 1 353 ? 5.638 20.599 33.943 1.00 38.44 353 ASP A O 1
ATOM 2973 N N . TRP A 1 354 ? 5.188 18.399 33.783 1.00 41.91 354 TRP A N 1
ATOM 2974 C CA . TRP A 1 354 ? 3.732 18.424 33.658 1.00 41.91 354 TRP A CA 1
ATOM 2975 C C . TRP A 1 354 ? 3.180 17.171 34.319 1.00 41.91 354 TRP A C 1
ATOM 2977 O O . TRP A 1 354 ? 3.639 16.065 33.939 1.00 41.91 354 TRP A O 1
#

Sequence (354 aa):
MFKCSLDPVNLLKKIIEISRFKSLFILGAGVSYSYIKSRYDLMNDAKEELVKIYSYPLVNDEYDNTEEEKIRLQIIGSKFIKNNPEDGKLIIDNNNMQDYLERMIHANPQFIEYICAKNYTLDEYPEFCPEYQIFNYVNSASIIINLNHDNLAEFFVKKLNVITLHGTITPKQKKIIMKYLSFSLDLDLRRYFFKDLYFATRESESLLIKRDSYRLFSDILKVNKFKNIVIVGYSFFKKNFDEIYDVVTYDLICDYLQKNKAQVIIIDPFPNDVANILRRGLSSLDIKCYPVYWNSFVWAYYKTIEFKRTTSQSLSLIDLNRFIVFYDYYVQNNCMDAKNNHFLEQLRKKSFDW

Secondary structure (DSSP, 8-state):
-----HHHHHHHHHHHHHTTS-EEEEE-GGGGTTTS-----HHHHHHHHHHHHH------S-----HHHHHHHHTT--TTEEE-TTT--EEE-HHHHHHHHHHHHHH-THHHHHHHHHHSS-SS--S--HHHHGGGGS-TT-EEEE--TT-HHHHH--SSEEEESS----HHHHHHHHHTTGGGGT---HHHHSTT---SS---HHHHTTSHHHHHHHHHHHH---SEEEEES--TTB-SSS-BS-HHHHHHHHHHHHHS-PEEEEEESSHHHHHHHHHHH-TT--EEEEE--HHHHHHHHHHHHHT--S--SSPPHHHHHHHHHHHHHHHHTTTTTTT-HHHHHHHHHS----

Organism: NCBI:txid45073

Radius of gyration: 24.57 Å; chains: 1; bounding box: 68×46×70 Å